Protein 4JG3 (pdb70)

Radius of gyration: 16.91 Å; Cα contacts (8 Å, |Δi|>4): 629; chains: 1; bounding box: 43×49×42 Å

Nearest PDB structures (foldseek):
  4f1r-assembly1_A  TM=1.002E+00  e=7.142E-58  Pseudomonas aeruginosa
  2jc5-assembly1_A  TM=9.634E-01  e=3.523E-31  Neisseria meningitidis
  4b5h-assembly1_A  TM=9.642E-01  e=1.167E-30  Neisseria meningitidis
  7tc2-assembly2_B  TM=9.219E-01  e=7.915E-25  Homo sapiens
  2o3h-assembly1_A  TM=9.251E-01  e=3.827E-24  Homo sapiens

Sequence (262 aa):
GPAMRIISVNVNGIQQAAAERRGLLSWLQAQNADVICLQDTRASAFDLDDPSFQLDGYFLYACCDAELPEQGGVALYSRLQPKAVISGLGFETADRYGRYLQADFDKVSIATLLLPSGQSGDESLNQKFKFMDDFTHYLSKQRRKRRREYIYCGSLYVAHQKMMDVKNWRECQQMPGFLAPERAWLDEVFGNLGYADALREVSREGDQFSWWPDSEQAEEMLNLGWRFDYQVLTPGLRRFVRNAKLPRQPRFSQHAPLIVDYDWQLSI

Foldseek 3Di:
DFKAKEKEEAQLALVLLVVVVVQVVVLPPPHQKYKYKQNLDAPVRCVPVVVDHPLWDKDKHAALRRNQIIMMMIHNDDAPDKDFDQPDPLGPNGRQKMWGHFVLEIEMEGEAQLLAPDDVSVVSRVVVLVVVLVSLLVVLPDRGKYWYWYQNNAFADCLQFDPLVVCCVHRRNDPVRNVSVCCLVPVSPKDFLQVLPDPHGLAFWFFPDDVVCVVVVRGGHRTTTIIRNVQSVFWDHWHFDPDDGRDRTTMIMTMGRHHTHD

Solvent-accessible surface area: 11834 Å² total; per-residue (Å²): 113,82,66,4,68,0,0,2,2,0,0,26,6,1,82,55,0,21,135,138,29,0,25,86,43,0,74,78,39,91,0,31,0,0,0,0,0,13,3,109,8,26,70,168,61,14,111,56,112,68,5,94,8,119,63,22,92,34,52,48,24,58,3,107,101,39,104,83,0,0,0,0,0,0,0,94,60,108,13,122,44,50,82,66,18,26,72,26,110,19,1,59,116,45,1,12,2,5,9,0,23,0,53,133,0,0,0,1,0,1,8,2,13,29,3,81,102,43,118,128,28,33,93,43,0,58,111,0,6,90,29,8,32,111,25,0,44,121,21,119,196,109,236,66,36,6,0,0,0,0,0,4,15,0,0,25,89,114,63,1,9,60,67,76,182,104,4,54,145,82,39,0,1,30,56,76,0,57,55,16,0,81,59,4,35,44,118,12,26,6,6,10,0,3,43,55,57,23,213,128,31,98,38,6,0,24,1,49,118,52,160,109,3,56,174,98,30,45,0,16,1,0,3,1,1,6,0,9,55,40,1,111,168,72,15,149,60,5,116,17,40,87,125,53,33,9,8,63,0,0,0,2,27,0,28,2,47,34,119,18,48,106

B-factor: mean 43.03, std 12.91, range [25.19, 111.74]

CATH classification: 3.60.10.10

Secondary structure (DSSP, 8-state):
---EEEEEEE-SSHHHHHHTTHHHHHHTS--SEEEEE-----TTGGGSGGG--TT-EEEEE--SSGGG--EEEEESS--SEEEE--SSHHHHTTT-EEEEE-SSEEEEEEE-----S-HHHHHHHHHHHHHHHHHHHHHTTSSSEEEEEEE-S---SGGGBSSHHHHTTSTTS-HHHHHHHHHHHTTT--EEHHHHH---S----B--SSHHHHHTT--B--EEEEE-GGGTT-EEEEE--SSS-SSSB--EEEEES-----

Structure (mmCIF, N/CA/C/O backbone):
data_4JG3
#
_entry.id   4JG3
#
_cell.length_a   74.659
_cell.length_b   74.659
_cell.length_c   123.161
_cell.angle_alpha   90.00
_cell.angle_beta   90.00
_cell.angle_gamma   120.00
#
_symmetry.space_group_name_H-M   'P 32 2 1'
#
loop_
_entity.id
_entity.type
_entity.pdbx_description
1 polymer 'Catabolite repression control protein'
2 non-polymer 'CHLORIDE ION'
3 water water
#
loop_
_atom_site.group_PDB
_atom_site.id
_atom_site.type_symbol
_atom_site.label_atom_id
_atom_site.label_alt_id
_atom_site.label_comp_id
_atom_site.label_asym_id
_atom_site.label_entity_id
_atom_site.label_seq_id
_atom_site.pdbx_PDB_ins_code
_atom_site.Cartn_x
_atom_site.Cartn_y
_atom_site.Cartn_z
_atom_site.occupancy
_atom_site.B_iso_or_equiv
_atom_site.auth_seq_id
_atom_site.auth_comp_id
_atom_site.auth_asym_id
_atom_site.auth_atom_id
_atom_site.pdbx_PDB_model_num
ATOM 1 N N . GLY A 1 1 ? -38.274 55.311 2.743 1.00 78.07 1 GLY A N 1
ATOM 2 C CA . GLY A 1 1 ? -39.581 54.655 3.015 1.00 77.20 1 GLY A CA 1
ATOM 3 C C . GLY A 1 1 ? -39.507 53.332 3.773 1.00 73.24 1 GLY A C 1
ATOM 4 O O . GLY A 1 1 ? -38.448 52.938 4.296 1.00 58.84 1 GLY A O 1
ATOM 5 N N . PRO A 1 2 ? -40.639 52.626 3.826 1.00 62.36 2 PRO A N 1
ATOM 6 C CA . PRO A 1 2 ? -40.752 51.549 4.826 1.00 57.66 2 PRO A CA 1
ATOM 7 C C . PRO A 1 2 ? -39.770 50.404 4.569 1.00 53.97 2 PRO A C 1
ATOM 8 O O . PRO A 1 2 ? -39.588 49.985 3.421 1.00 51.82 2 PRO A O 1
ATOM 12 N N . ALA A 1 3 ? -39.102 49.923 5.612 1.00 46.99 3 ALA A N 1
ATOM 13 C CA . ALA A 1 3 ? -38.147 48.831 5.446 1.00 49.50 3 ALA A CA 1
ATOM 14 C C . ALA A 1 3 ? -38.050 47.948 6.711 1.00 48.60 3 ALA A C 1
ATOM 15 O O . ALA A 1 3 ? -38.063 48.466 7.834 1.00 51.24 3 ALA A O 1
ATOM 17 N N . MET A 1 4 ? -37.980 46.626 6.520 1.00 43.49 4 MET A N 1
ATOM 18 C CA . MET A 1 4 ? -37.730 45.691 7.644 1.00 40.45 4 MET A CA 1
ATOM 19 C C . MET A 1 4 ? -36.866 44.558 7.154 1.00 42.61 4 MET A C 1
ATOM 20 O O . MET A 1 4 ? -37.024 44.100 6.022 1.00 43.45 4 MET A O 1
ATOM 25 N N . ARG A 1 5 ? -35.930 44.111 7.990 1.00 33.36 5 ARG A N 1
ATOM 26 C CA . ARG A 1 5 ? -35.083 43.022 7.670 1.00 32.77 5 ARG A CA 1
ATOM 27 C C . ARG A 1 5 ? -35.286 41.936 8.712 1.00 32.64 5 ARG A C 1
ATOM 28 O O . ARG A 1 5 ? -35.337 42.238 9.942 1.00 35.39 5 ARG A O 1
ATOM 36 N N . ILE A 1 6 ? -35.389 40.668 8.221 1.00 34.58 6 ILE A N 1
ATOM 37 C CA . ILE A 1 6 ? -35.679 39.501 9.033 1.00 32.60 6 ILE A CA 1
ATOM 38 C C . ILE A 1 6 ? -34.742 38.463 8.636 1.00 29.12 6 ILE A C 1
ATOM 39 O O . ILE A 1 6 ? -34.601 38.144 7.439 1.00 31.67 6 ILE A O 1
ATOM 44 N N . ILE A 1 7 ? -34.009 37.962 9.659 1.00 30.85 7 ILE A N 1
ATOM 45 C CA . ILE A 1 7 ? -33.041 37.016 9.408 1.00 31.37 7 ILE A CA 1
ATOM 46 C C . ILE A 1 7 ? -33.397 35.766 10.114 1.00 32.15 7 ILE A C 1
ATOM 47 O O . ILE A 1 7 ? -33.720 35.774 11.325 1.00 34.62 7 ILE A O 1
ATO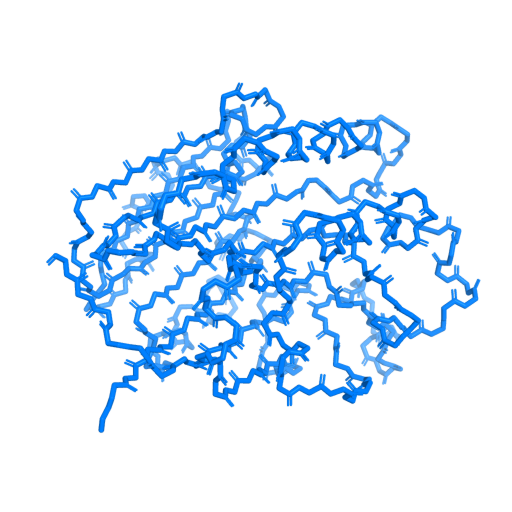M 52 N N . SER A 1 8 ? -33.212 34.669 9.425 1.00 32.70 8 SER A N 1
ATOM 53 C CA . SER A 1 8 ? -33.586 33.408 10.001 1.00 33.99 8 SER A CA 1
ATOM 54 C C . SER A 1 8 ? -32.401 32.445 9.877 1.00 34.38 8 SER A C 1
ATOM 55 O O . SER A 1 8 ? -31.853 32.284 8.831 1.00 34.41 8 SER A O 1
ATOM 58 N N . VAL A 1 9 ? -32.049 31.791 10.972 1.00 28.71 9 VAL A N 1
ATOM 59 C CA . VAL A 1 9 ? -30.956 30.759 11.052 1.00 31.54 9 VAL A CA 1
ATOM 60 C C . VAL A 1 9 ? -31.253 29.552 11.909 1.00 30.87 9 VAL A C 1
ATOM 61 O O . VAL A 1 9 ? -31.593 29.708 13.079 1.00 31.76 9 VAL A O 1
ATOM 65 N N . ASN A 1 10 ? -31.129 28.367 11.352 1.00 30.83 10 ASN A N 1
ATOM 66 C CA . ASN A 1 10 ? -31.107 27.109 12.078 1.00 33.77 10 ASN A CA 1
ATOM 67 C C . ASN A 1 10 ? -29.644 26.903 12.572 1.00 40.65 10 ASN A C 1
ATOM 68 O O . ASN A 1 10 ? -28.741 26.769 11.738 1.00 32.18 10 ASN A O 1
ATOM 73 N N . VAL A 1 11 ? -29.452 26.908 13.899 1.00 38.20 11 VAL A N 1
ATOM 74 C CA . VAL A 1 11 ? -28.075 27.045 14.465 1.00 38.09 11 VAL A CA 1
ATOM 75 C C . VAL A 1 11 ? -27.461 25.735 14.872 1.00 37.98 11 VAL A C 1
ATOM 76 O O . VAL A 1 11 ? -26.312 25.709 15.257 1.00 35.89 11 VAL A O 1
ATOM 80 N N . ASN A 1 12 ? -28.235 24.651 14.859 1.00 34.60 12 ASN A N 1
ATOM 81 C CA . ASN A 1 12 ? -27.793 23.307 15.195 1.00 40.09 12 ASN A CA 1
ATOM 82 C C . ASN A 1 12 ? -27.076 23.352 16.551 1.00 46.18 12 ASN A C 1
ATOM 83 O O . ASN A 1 12 ? -25.994 22.795 16.703 1.00 39.92 1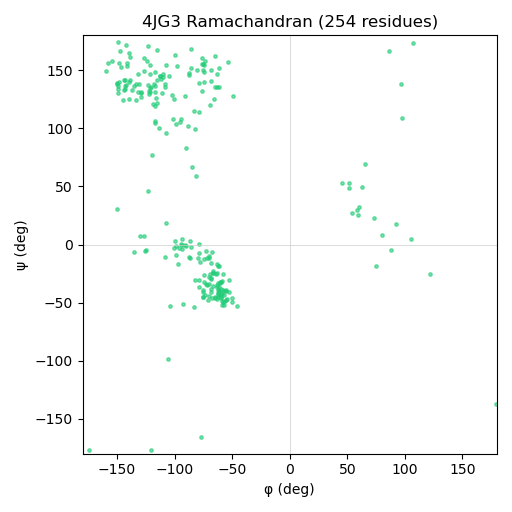2 ASN A O 1
ATOM 88 N N . GLY A 1 13 ? -27.722 23.989 17.511 1.00 36.09 13 GLY A N 1
ATOM 89 C CA . GLY A 1 13 ? -27.094 24.262 18.837 1.00 41.53 13 GLY A CA 1
ATOM 90 C C . GLY A 1 13 ? -26.535 25.640 18.915 1.00 32.98 13 GLY A C 1
ATOM 91 O O . GLY A 1 13 ? -25.508 25.962 18.268 1.00 36.43 13 GLY A O 1
ATOM 92 N N . ILE A 1 14 ? -27.192 26.456 19.697 1.00 31.71 14 ILE A N 1
ATOM 93 C CA . ILE A 1 14 ? -26.882 27.833 19.794 1.00 31.79 14 ILE A CA 1
ATOM 94 C C . ILE A 1 14 ? -25.509 28.036 20.519 1.00 44.54 14 ILE A C 1
ATOM 95 O O . ILE A 1 14 ? -24.785 29.040 20.231 1.00 41.25 14 ILE A O 1
ATOM 100 N N . GLN A 1 15 ? -25.125 27.105 21.411 1.00 42.97 15 GLN A N 1
ATOM 101 C CA A GLN A 1 15 ? -23.778 27.319 22.001 0.51 43.24 15 GLN A CA 1
ATOM 102 C CA B GLN A 1 15 ? -23.778 27.137 22.029 0.49 41.22 15 GLN A CA 1
ATOM 103 C C . GLN A 1 15 ? -22.755 27.006 20.918 1.00 37.13 15 GLN A C 1
ATOM 104 O O . GLN A 1 15 ? -21.905 27.855 20.715 1.00 43.89 15 GLN A O 1
ATOM 115 N N . ALA A 1 16 ? -22.884 25.887 20.187 1.00 38.37 16 ALA A N 1
ATOM 116 C CA . ALA A 1 16 ? -21.918 25.495 19.095 1.00 41.81 16 ALA A CA 1
ATOM 117 C C . ALA A 1 16 ? -21.779 26.570 18.070 1.00 42.43 16 ALA A C 1
ATOM 118 O O . ALA A 1 16 ? -20.679 26.894 17.573 1.00 40.58 16 ALA A O 1
ATOM 120 N N . ALA A 1 17 ? -22.907 27.187 17.754 1.00 39.24 17 ALA A N 1
ATOM 121 C CA . ALA A 1 17 ? -22.953 28.250 16.764 1.00 40.02 17 ALA A CA 1
ATOM 122 C C . ALA A 1 17 ? -22.362 29.527 17.262 1.00 41.59 17 ALA A C 1
ATOM 123 O O . ALA A 1 17 ? -21.591 30.180 16.544 1.00 39.40 17 ALA A O 1
ATOM 125 N N . ALA A 1 18 ? -22.684 29.894 18.478 1.00 37.68 18 ALA A N 1
ATOM 126 C CA . ALA A 1 18 ? -22.088 31.052 19.104 1.00 40.61 18 ALA A CA 1
ATOM 127 C C . ALA A 1 18 ? -20.523 30.933 19.192 1.00 41.39 18 ALA A C 1
ATOM 128 O O . ALA A 1 18 ? -19.812 31.901 18.945 1.00 45.47 18 ALA A O 1
ATOM 130 N N . GLU A 1 19 ? -20.044 29.747 19.553 1.00 43.84 19 GLU A N 1
ATOM 131 C CA . GLU A 1 19 ? -18.608 29.474 19.574 1.00 45.21 19 GLU A CA 1
ATOM 132 C C . GLU A 1 19 ? -18.003 29.700 18.192 1.00 53.22 19 GLU A C 1
ATOM 133 O O . GLU A 1 19 ? -16.802 30.001 18.069 1.00 49.03 19 GLU A O 1
ATOM 139 N N . ARG A 1 20 ? -18.814 29.588 17.132 1.00 44.52 20 ARG A N 1
ATOM 140 C CA A ARG A 1 20 ? -18.344 29.853 15.781 0.56 40.40 20 ARG A CA 1
ATOM 141 C CA B ARG A 1 20 ? -18.326 29.815 15.785 0.44 41.36 20 ARG A CA 1
ATOM 142 C C . ARG A 1 20 ? -18.484 31.272 15.305 1.00 37.82 20 ARG A C 1
ATOM 143 O O . ARG A 1 20 ? -18.225 31.549 14.146 1.00 43.97 20 ARG A O 1
ATOM 158 N N . GLY A 1 21 ? -18.927 32.177 16.149 1.00 36.79 21 GLY A N 1
ATOM 159 C CA . GLY A 1 21 ? -19.001 33.602 15.752 1.00 38.48 21 GLY A CA 1
ATOM 160 C C . GLY A 1 21 ? -20.453 34.095 15.453 1.00 41.68 21 GLY A C 1
ATOM 161 O O . GLY A 1 21 ? -20.650 35.215 15.106 1.00 42.25 21 GLY A O 1
ATOM 162 N N . LEU A 1 22 ? -21.492 33.256 15.668 1.00 46.53 22 LEU A N 1
ATOM 163 C CA . LEU A 1 22 ? -22.896 33.610 15.231 1.00 39.71 22 LEU A CA 1
ATOM 164 C C . LEU A 1 22 ? -23.320 34.906 15.770 1.00 36.26 22 LEU A C 1
ATOM 165 O O . LEU A 1 22 ? -23.842 35.776 15.066 1.00 42.50 22 LEU A O 1
ATOM 170 N N . LEU A 1 23 ? -23.088 35.112 17.053 1.00 38.85 23 LEU A N 1
ATOM 171 C CA . LEU A 1 23 ? -23.594 36.338 17.666 1.00 37.26 23 LEU A CA 1
ATOM 172 C C . LEU A 1 23 ? -22.942 37.623 17.220 1.00 43.87 23 LEU A C 1
ATOM 173 O O . LEU A 1 23 ? -23.610 38.625 17.104 1.00 39.51 23 LEU A O 1
ATOM 178 N N . SER A 1 24 ? -21.617 37.633 16.989 1.00 43.10 24 SER A N 1
ATOM 179 C CA . SER A 1 24 ? -21.021 38.950 16.579 1.00 48.31 24 SER A CA 1
ATOM 180 C C . SER A 1 24 ? -21.428 39.209 15.104 1.00 41.53 24 SER A C 1
ATOM 181 O O . SER A 1 24 ? -21.710 40.355 14.729 1.00 47.18 24 SER A O 1
ATOM 184 N N . TRP A 1 25 ? -21.556 38.134 14.316 1.00 44.05 25 TRP A N 1
ATOM 185 C CA . TRP A 1 25 ? -22.029 38.305 12.923 1.00 44.56 25 TRP A CA 1
ATOM 186 C C . TRP A 1 25 ? -23.462 38.859 12.944 1.00 41.49 25 TRP A C 1
ATOM 187 O O . TRP A 1 25 ? -23.739 39.903 12.362 1.00 43.61 25 TRP A O 1
ATOM 198 N N . LEU A 1 26 ? -24.337 38.275 13.761 1.00 43.53 26 LEU A N 1
ATOM 199 C CA . LEU A 1 26 ? -25.757 38.809 13.850 1.00 39.69 26 LEU A CA 1
ATOM 200 C C . LEU A 1 26 ? -25.817 40.205 14.289 1.00 38.18 26 LEU A C 1
ATOM 201 O O . LEU A 1 26 ? -26.619 41.030 13.753 1.00 44.45 26 LEU A O 1
ATOM 206 N N . GLN A 1 27 ? -25.000 40.558 15.303 1.00 45.93 27 GLN A N 1
ATOM 207 C CA . GLN A 1 27 ? -24.998 41.969 15.778 1.00 41.22 27 GLN A CA 1
ATOM 208 C C . GLN A 1 27 ? -24.791 42.983 14.667 1.00 39.68 27 GLN A C 1
ATOM 209 O O . GLN A 1 27 ? -25.209 44.115 14.757 1.00 44.23 27 GLN A O 1
ATOM 215 N N . ALA A 1 28 ? -24.067 42.591 13.652 1.00 45.37 28 ALA A N 1
ATOM 216 C CA . ALA A 1 28 ? -23.714 43.523 12.582 1.00 47.73 28 ALA A CA 1
ATOM 217 C C . ALA A 1 28 ? -24.655 43.531 11.381 1.00 52.71 28 ALA A C 1
ATOM 218 O O . ALA A 1 28 ? -24.355 44.193 10.404 1.00 48.64 28 ALA A O 1
ATOM 220 N N . GLN A 1 29 ? -25.773 42.791 11.406 1.00 49.44 29 GLN A N 1
ATOM 221 C CA . GLN A 1 29 ? -26.527 42.545 10.158 1.00 45.85 29 GLN A CA 1
ATOM 222 C C . GLN A 1 29 ? -27.628 43.538 9.930 1.00 45.49 29 GLN A C 1
ATOM 223 O O . GLN A 1 29 ? -28.306 43.527 8.880 1.00 50.51 29 GLN A O 1
ATOM 229 N N . ASN A 1 30 ? -27.818 44.421 10.896 1.00 40.10 30 ASN A N 1
ATOM 230 C CA . ASN A 1 30 ? -28.872 45.425 10.845 1.00 45.22 30 ASN A CA 1
ATOM 231 C C . ASN A 1 30 ? -30.326 44.833 10.759 1.00 51.15 30 ASN A C 1
ATOM 232 O O . ASN A 1 30 ? -31.269 45.437 10.183 1.00 46.82 30 ASN A O 1
ATOM 237 N N . ALA A 1 31 ? -30.506 43.674 11.374 1.00 42.54 31 ALA A N 1
ATOM 238 C CA . ALA A 1 31 ? -31.856 43.024 11.434 1.00 45.16 31 ALA A CA 1
ATOM 239 C C . ALA A 1 31 ? -32.823 43.641 12.382 1.00 39.84 31 ALA A C 1
ATOM 240 O O . ALA A 1 31 ? -32.492 44.015 13.548 1.00 41.12 31 ALA A O 1
ATOM 242 N N . ASP A 1 32 ? -34.084 43.725 11.964 1.00 38.32 32 ASP A N 1
ATOM 243 C CA . ASP A 1 32 ? -35.155 44.089 12.867 1.00 39.96 32 ASP A CA 1
ATOM 244 C C . ASP A 1 32 ? -35.608 42.904 13.771 1.00 37.81 32 ASP A C 1
ATOM 245 O O . ASP A 1 32 ? -35.999 43.136 14.903 1.00 37.79 32 ASP A O 1
ATOM 250 N N . VAL A 1 33 ? -35.602 41.685 13.208 1.00 36.24 33 VAL A N 1
ATOM 251 C CA . VAL A 1 33 ? -35.992 40.471 13.918 1.00 31.26 33 VAL A CA 1
ATOM 252 C C . VAL A 1 33 ? -35.089 39.418 13.450 1.00 31.74 33 VAL A C 1
ATOM 253 O O . VAL A 1 33 ? -34.780 39.332 12.276 1.00 32.71 33 VAL A O 1
ATOM 257 N N . ILE A 1 34 ? -34.632 38.622 14.406 1.00 31.83 34 ILE A N 1
ATOM 258 C CA . ILE A 1 34 ? -33.858 37.480 14.142 1.00 31.14 34 ILE A CA 1
ATOM 259 C C . ILE A 1 34 ? -34.577 36.247 14.717 1.00 30.54 34 ILE A C 1
ATOM 260 O O . ILE A 1 34 ? -34.847 36.206 15.907 1.00 32.06 34 ILE A O 1
ATOM 265 N N . CYS A 1 35 ? -34.708 35.200 13.920 1.00 32.24 35 CYS A N 1
ATOM 266 C CA . CYS A 1 35 ? -35.313 33.975 14.280 1.00 31.85 35 CYS A CA 1
ATOM 267 C C . CYS A 1 35 ? -34.360 32.864 14.193 1.00 33.67 35 CYS A C 1
ATOM 268 O O . CYS A 1 35 ? -33.756 32.614 13.158 1.00 34.34 35 CYS A O 1
ATOM 271 N N . LEU A 1 36 ? -34.160 32.205 15.316 1.00 32.97 36 LEU A N 1
ATOM 272 C CA . LEU A 1 36 ? -33.289 31.060 15.361 1.00 30.17 36 LEU A CA 1
ATOM 273 C C . LEU A 1 36 ? -34.067 29.796 15.577 1.00 32.68 36 LEU A C 1
ATOM 274 O O . LEU A 1 36 ? -35.023 29.783 16.361 1.00 29.77 36 LEU A O 1
ATOM 279 N N . GLN A 1 37 ? -33.592 28.709 14.995 1.00 29.61 37 GLN A N 1
ATOM 280 C CA . GLN A 1 37 ? -34.166 27.412 15.254 1.00 30.65 37 GLN A CA 1
ATOM 281 C C . GLN A 1 37 ? -33.099 26.442 15.744 1.00 32.55 37 GLN A C 1
ATOM 282 O O . GLN A 1 37 ? -31.926 26.560 15.369 1.00 34.84 37 GLN A O 1
ATOM 288 N N . ASP A 1 38 ? -33.549 25.400 16.427 1.00 32.60 38 ASP A N 1
ATOM 289 C CA . ASP A 1 38 ? -32.686 24.246 16.855 1.00 31.09 38 ASP A CA 1
ATOM 290 C C . ASP A 1 38 ? -31.586 24.755 17.829 1.00 34.22 38 ASP A C 1
ATOM 291 O O . ASP A 1 38 ? -30.425 24.525 17.624 1.00 36.23 38 ASP A O 1
ATOM 296 N N . THR A 1 39 ? -31.988 25.513 18.827 1.00 36.63 39 THR A N 1
ATOM 297 C CA . THR A 1 39 ? -31.038 26.101 19.808 1.00 35.84 39 THR A CA 1
ATOM 298 C C . THR A 1 39 ? -30.400 25.024 20.713 1.00 37.64 39 THR A C 1
ATOM 299 O O . THR A 1 39 ? -29.235 25.196 21.192 1.00 34.42 39 THR A O 1
ATOM 303 N N . ARG A 1 40 ? -31.123 23.942 20.957 1.00 34.37 40 ARG A N 1
ATOM 304 C CA . ARG A 1 40 ? -30.706 22.848 21.834 1.00 35.23 40 ARG A CA 1
ATOM 305 C C . ARG A 1 40 ? -30.457 23.345 23.244 1.00 39.19 40 ARG A C 1
ATOM 306 O O . ARG A 1 40 ? -29.734 22.768 23.928 1.00 37.64 40 ARG A O 1
ATOM 314 N N . ALA A 1 41 ? -31.076 24.429 23.639 1.00 37.27 41 ALA A N 1
ATOM 315 C CA . ALA A 1 41 ? -30.839 25.038 24.920 1.00 39.25 41 ALA A CA 1
ATOM 316 C C . ALA A 1 41 ? -32.084 25.038 25.796 1.00 41.91 41 ALA A C 1
ATOM 317 O O . ALA A 1 41 ? -33.155 25.323 25.336 1.00 35.66 41 ALA A O 1
ATOM 319 N N . SER A 1 42 ? -31.900 24.946 27.106 1.00 38.06 42 SER A N 1
ATOM 320 C CA . SER A 1 42 ? -32.986 25.029 28.045 1.00 39.35 42 SER A CA 1
ATOM 321 C C . SER A 1 42 ? -33.258 26.483 28.360 1.00 36.73 42 SER A C 1
ATOM 322 O O . SER A 1 42 ? -32.432 27.349 28.015 1.00 41.30 42 SER A O 1
ATOM 325 N N . ALA A 1 43 ? -34.377 26.786 29.028 1.00 38.71 43 ALA A N 1
ATOM 326 C CA . ALA A 1 43 ? -34.619 28.203 29.435 1.00 35.82 43 ALA A CA 1
ATOM 327 C C . ALA A 1 43 ? -33.473 28.741 30.297 1.00 38.84 43 ALA A C 1
ATOM 328 O O . ALA A 1 43 ? -33.049 29.871 30.137 1.00 35.81 43 ALA A O 1
ATOM 330 N N . PHE A 1 44 ? -33.019 27.917 31.233 1.00 35.84 44 PHE A N 1
ATOM 331 C CA . PHE A 1 44 ? -31.875 28.288 32.104 1.00 39.25 44 PHE A CA 1
ATOM 332 C C . PHE A 1 44 ? -30.602 28.515 31.269 1.00 37.97 44 PHE A C 1
ATOM 333 O O . PHE A 1 44 ? -29.959 29.516 31.444 1.00 35.16 44 PHE A O 1
ATOM 341 N N . ASP A 1 45 ? -30.313 27.651 30.302 1.00 38.65 45 ASP A N 1
ATOM 342 C CA . ASP A 1 45 ? -29.075 27.781 29.448 1.00 42.14 45 ASP A CA 1
ATOM 343 C C . ASP A 1 45 ? -29.088 29.077 28.691 1.00 42.86 45 ASP A C 1
ATOM 344 O O . ASP A 1 45 ? -28.051 29.648 28.409 1.00 45.59 45 ASP A O 1
ATOM 349 N N . LEU A 1 46 ? -30.286 29.544 28.311 1.00 41.73 46 LEU A N 1
ATOM 350 C CA . LEU A 1 46 ? -30.413 30.770 27.506 1.00 45.07 46 LEU A CA 1
ATOM 351 C C . LEU A 1 46 ? -30.426 31.975 28.359 1.00 50.80 46 LEU A C 1
ATOM 352 O O . LEU A 1 46 ? -30.481 33.090 27.870 1.00 53.17 46 LEU A O 1
ATOM 357 N N . ASP A 1 47 ? -30.375 31.752 29.652 1.00 47.67 47 ASP A N 1
ATOM 358 C CA . ASP A 1 47 ? -30.237 32.839 30.602 1.00 53.06 47 ASP A CA 1
ATOM 359 C C . ASP A 1 47 ? -28.733 33.320 30.654 1.00 49.84 47 ASP A C 1
ATOM 360 O O . ASP A 1 47 ? -28.433 34.322 31.256 1.00 55.74 47 ASP A O 1
ATOM 365 N N . ASP A 1 48 ? -27.813 32.613 29.990 1.00 47.68 48 ASP A N 1
ATOM 366 C CA . ASP A 1 48 ? -26.369 32.980 29.938 1.00 45.48 48 ASP A CA 1
ATOM 367 C C . ASP A 1 48 ? -26.248 34.312 29.178 1.00 50.32 48 ASP A C 1
ATOM 368 O O . ASP A 1 48 ? -26.726 34.429 28.047 1.00 42.58 48 ASP A O 1
ATOM 373 N N . PRO A 1 49 ? -25.608 35.344 29.804 1.00 49.82 49 PRO A N 1
ATOM 374 C CA . PRO A 1 49 ? -25.678 36.725 29.279 1.00 41.96 49 PRO A CA 1
ATOM 375 C C . PRO A 1 49 ? -24.943 36.838 27.981 1.00 35.62 49 PRO A C 1
ATOM 376 O O . PRO A 1 49 ? -25.224 37.744 27.263 1.00 42.24 49 PRO A O 1
ATOM 380 N N . SER A 1 50 ? -24.073 35.876 27.595 1.00 37.07 50 SER A N 1
ATOM 381 C CA . SER A 1 50 ? -23.427 35.989 26.333 1.00 42.29 50 SER A CA 1
ATOM 382 C C . SER A 1 50 ? -24.380 35.700 25.124 1.00 48.20 50 SER A C 1
ATOM 383 O O . SER A 1 50 ? -23.952 35.805 23.980 1.00 46.34 50 SER A O 1
ATOM 386 N N . PHE A 1 51 ? -25.630 35.269 25.360 1.00 48.69 51 PHE A N 1
ATOM 387 C CA . PHE A 1 51 ? -26.604 35.063 24.236 1.00 42.69 51 PHE A CA 1
ATOM 388 C C . PHE A 1 51 ? -27.372 36.326 23.893 1.00 42.98 51 PHE A C 1
ATOM 389 O O . PHE A 1 51 ? -28.003 36.388 22.830 1.00 45.01 51 PHE A O 1
ATOM 397 N N . GLN A 1 52 ? -27.272 37.358 24.724 1.00 42.06 52 GLN A N 1
ATOM 398 C CA . GLN A 1 52 ? -27.975 38.609 24.499 1.00 45.63 52 GLN A CA 1
ATOM 399 C C . GLN A 1 52 ? -27.301 39.419 23.384 1.00 47.09 52 GLN A C 1
ATOM 400 O O . GLN A 1 52 ? -26.110 39.290 23.155 1.00 42.96 52 GLN A O 1
ATOM 406 N N . LEU A 1 53 ? -28.073 40.205 22.662 1.00 47.67 53 LEU A N 1
ATOM 407 C CA . LEU A 1 53 ? -27.560 41.009 21.591 1.00 43.97 53 LEU A CA 1
ATOM 408 C C . LEU A 1 53 ? -27.893 42.394 21.950 1.00 39.88 53 LEU A C 1
ATOM 409 O O . LEU A 1 53 ? -29.015 42.688 22.358 1.00 38.72 53 LEU A O 1
ATOM 414 N N . ASP A 1 54 ? -26.937 43.339 21.817 1.00 45.48 54 ASP A N 1
ATOM 415 C CA . ASP A 1 54 ? -27.288 44.739 22.242 1.00 44.60 54 ASP A CA 1
ATOM 416 C C . ASP A 1 54 ? -28.331 45.297 21.279 1.00 38.72 54 ASP A C 1
ATOM 417 O O . ASP A 1 54 ? -28.140 45.204 20.054 1.00 44.48 54 ASP A O 1
ATOM 422 N N . GLY A 1 55 ? -29.288 46.021 21.817 1.00 40.11 55 GLY A N 1
ATOM 423 C CA . GLY A 1 55 ? -30.360 46.607 21.028 1.00 45.78 55 GLY A CA 1
ATOM 424 C C . GLY A 1 55 ? -31.579 45.667 20.826 1.00 45.81 55 GLY A C 1
ATOM 425 O O . GLY A 1 55 ? -32.575 46.088 20.280 1.00 42.13 55 GLY A O 1
ATOM 426 N N . TYR A 1 56 ? -31.490 44.416 21.300 1.00 43.92 56 TYR A N 1
ATOM 427 C CA . TYR A 1 56 ? -32.533 43.391 21.043 1.00 45.29 56 TYR A CA 1
ATOM 428 C C . TYR A 1 56 ? -33.100 42.807 22.328 1.00 47.81 56 TYR A C 1
ATOM 429 O O . TYR A 1 56 ? -32.353 42.438 23.247 1.00 45.18 56 TYR A O 1
ATOM 438 N N . PHE A 1 57 ? -34.409 42.655 22.337 1.00 43.36 57 PHE A N 1
ATOM 439 C CA . PHE A 1 57 ? -35.092 41.756 23.271 1.00 45.56 57 PHE A CA 1
ATOM 440 C C . PHE A 1 57 ? -34.971 40.291 22.782 1.00 45.15 57 PHE A C 1
ATOM 441 O O . PHE A 1 57 ? -35.055 40.038 21.574 1.00 40.77 57 PHE A O 1
ATOM 449 N N . LEU A 1 58 ? -34.736 39.350 23.690 1.00 38.68 58 LEU A N 1
ATOM 450 C CA . LEU A 1 58 ? -34.650 37.949 23.374 1.00 40.11 58 LEU A CA 1
ATOM 451 C C . LEU A 1 58 ? -35.751 37.063 24.029 1.00 43.44 58 LEU A C 1
ATOM 452 O O . LEU A 1 58 ? -35.958 37.067 25.265 1.00 36.79 58 LEU A O 1
ATOM 457 N N . TYR A 1 59 ? -36.469 36.290 23.206 1.00 35.62 59 TYR A N 1
ATOM 458 C CA . TYR A 1 59 ? -37.517 35.369 23.676 1.00 33.48 59 TYR A CA 1
ATOM 459 C C . TYR A 1 59 ? -37.134 33.999 23.222 1.00 35.10 59 TYR A C 1
ATOM 460 O O . TYR A 1 59 ? -36.478 33.845 22.171 1.00 34.09 59 TYR A O 1
ATOM 469 N N . ALA A 1 60 ? -37.464 32.975 24.005 1.00 33.31 60 ALA A N 1
ATOM 470 C CA . ALA A 1 60 ? -37.160 31.628 23.607 1.00 33.26 60 ALA A CA 1
ATOM 471 C C . ALA A 1 60 ? -38.181 30.633 24.096 1.00 37.45 60 ALA A C 1
ATOM 472 O O . ALA A 1 60 ? -38.949 30.904 25.032 1.00 35.22 60 ALA A O 1
ATOM 474 N N . CYS A 1 61 ? -38.117 29.426 23.548 1.00 35.01 61 CYS A N 1
ATOM 475 C CA A CYS A 1 61 ? -38.957 28.343 23.970 0.61 37.03 61 CYS A CA 1
ATOM 476 C CA B CYS A 1 61 ? -38.835 28.354 24.173 0.39 36.75 61 CYS A CA 1
ATOM 477 C C . CYS A 1 61 ? -38.126 27.066 23.927 1.00 35.55 61 CYS A C 1
ATOM 478 O O . CYS A 1 61 ? -37.497 26.763 22.879 1.00 38.68 61 CYS A O 1
ATOM 483 N N . ASP A 1 62 ? -38.108 26.287 24.997 1.00 32.29 62 ASP A N 1
ATOM 484 C CA . ASP A 1 62 ? -37.255 25.137 24.993 1.00 30.74 62 ASP A CA 1
ATOM 485 C C . ASP A 1 62 ? -37.968 23.833 24.873 1.00 30.36 62 ASP A C 1
ATOM 486 O O . ASP A 1 62 ? -39.125 23.741 25.270 1.00 33.40 62 ASP A O 1
ATOM 491 N N . ALA A 1 63 ? -37.272 22.836 24.360 1.00 30.32 63 ALA A N 1
ATOM 492 C CA . ALA A 1 63 ? -37.780 21.497 24.333 1.00 32.29 63 ALA A CA 1
ATOM 493 C C . ALA A 1 63 ? -37.702 20.909 25.761 1.00 36.24 63 ALA A C 1
ATOM 494 O O . ALA A 1 63 ? -36.774 21.266 26.521 1.00 36.27 63 ALA A O 1
ATOM 496 N N . GLU A 1 64 ? -38.653 20.026 26.093 1.00 37.05 64 GLU A N 1
ATOM 497 C CA . GLU A 1 64 ? -38.623 19.254 27.345 1.00 38.88 64 GLU A CA 1
ATOM 498 C C . GLU A 1 64 ? -37.257 18.660 27.636 1.00 39.25 64 GLU A C 1
ATOM 499 O O . GLU A 1 64 ? -36.728 18.851 28.721 1.00 43.91 64 GLU A O 1
ATOM 505 N N . LEU A 1 65 ? -36.715 17.940 26.660 1.00 36.94 65 LEU A N 1
ATOM 506 C CA . LEU A 1 65 ? -35.307 17.577 26.620 1.00 38.35 65 LEU A CA 1
ATOM 507 C C . LEU A 1 65 ? -34.666 18.502 25.653 1.00 43.54 65 LEU A C 1
ATOM 508 O O . LEU A 1 65 ? -34.927 18.383 24.448 1.00 38.98 65 LEU A O 1
ATOM 513 N N . PRO A 1 66 ? -33.852 19.454 26.150 1.00 40.97 66 PRO A N 1
ATOM 514 C CA . PRO A 1 66 ? -33.476 20.647 25.409 1.00 41.26 66 PRO A CA 1
ATOM 515 C C . PRO A 1 66 ? -32.787 20.398 24.115 1.00 42.97 66 PRO A C 1
ATOM 516 O O . PRO A 1 66 ? -32.990 21.155 23.168 1.00 40.16 66 PRO A O 1
ATOM 520 N N . GLU A 1 67 ? -32.031 19.311 24.045 1.00 39.58 67 GLU A N 1
ATOM 521 C CA . GLU A 1 67 ? -31.262 18.996 22.841 1.00 42.88 67 GLU A CA 1
ATOM 522 C C . GLU A 1 67 ? -32.133 18.577 21.680 1.00 43.37 67 GLU A C 1
ATOM 523 O O . GLU A 1 67 ? -31.665 18.499 20.564 1.00 46.98 67 GLU A O 1
ATOM 529 N N . GLN A 1 68 ? -33.421 18.345 21.934 1.00 41.76 68 GLN A N 1
ATOM 530 C CA . GLN A 1 68 ? -34.312 17.803 20.916 1.00 39.33 68 GLN A CA 1
ATOM 531 C C . GLN A 1 68 ? -35.003 18.893 20.111 1.00 40.07 68 GLN A C 1
ATOM 532 O O . GLN A 1 68 ? -35.783 18.606 19.202 1.00 38.63 68 GLN A O 1
ATOM 538 N N . GLY A 1 69 ? -34.721 20.142 20.443 1.00 36.44 69 GLY A N 1
ATOM 539 C CA . GLY A 1 69 ? -35.346 21.276 19.787 1.00 38.69 69 GLY A CA 1
ATOM 540 C C . GLY A 1 69 ? -34.910 22.589 20.314 1.00 31.80 69 GLY A C 1
ATOM 541 O O . GLY A 1 69 ? -33.741 22.777 20.480 1.00 37.40 69 GLY A O 1
ATOM 542 N N . GLY A 1 70 ? -35.855 23.515 20.502 1.00 30.29 70 GLY A N 1
ATOM 543 C CA . GLY A 1 70 ? -35.683 24.880 20.967 1.00 35.39 70 GLY A CA 1
ATOM 544 C C . GLY A 1 70 ? -35.615 25.925 19.876 1.00 31.98 70 GLY A C 1
ATOM 545 O O . GLY A 1 70 ? -35.007 25.704 18.799 1.00 32.14 70 GLY A O 1
ATOM 546 N N . VAL A 1 71 ? -36.273 27.051 20.081 1.00 31.00 71 VAL A N 1
ATOM 547 C CA . VAL A 1 71 ? -36.216 28.139 19.111 1.00 31.19 71 VAL A CA 1
ATOM 548 C C . VAL A 1 71 ? -36.127 29.391 19.920 1.00 30.27 71 VAL A C 1
ATOM 549 O O . VAL A 1 71 ? -36.417 29.377 21.120 1.00 30.45 71 VAL A O 1
ATOM 553 N N . ALA A 1 72 ? -35.763 30.463 19.259 1.00 28.65 72 ALA A N 1
ATOM 554 C CA . ALA A 1 72 ? -35.616 31.805 19.840 1.00 28.81 72 ALA A CA 1
ATOM 555 C C . ALA A 1 72 ? -35.792 32.879 18.821 1.00 31.72 72 ALA A C 1
ATOM 556 O O . ALA A 1 72 ? -35.656 32.671 17.603 1.00 33.20 72 ALA A O 1
ATOM 558 N N . LEU A 1 73 ? -36.124 34.032 19.323 1.00 30.46 73 LEU A N 1
ATOM 559 C CA . LEU A 1 73 ? -36.474 35.199 18.540 1.00 32.65 73 LEU A CA 1
ATOM 560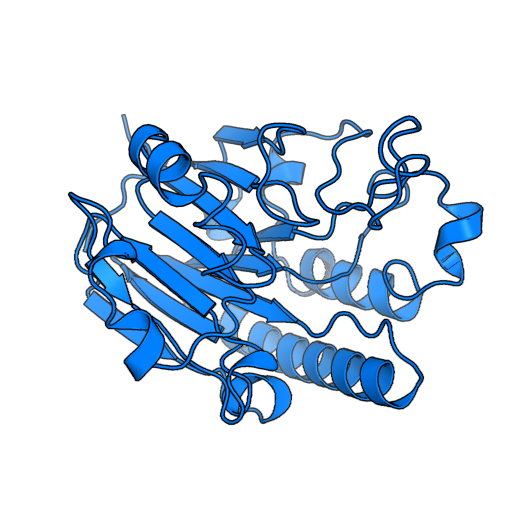 C C . LEU A 1 73 ? -35.966 36.471 19.243 1.00 34.33 73 LEU A C 1
ATOM 561 O O . LEU A 1 73 ? -36.276 36.689 20.437 1.00 33.95 73 LEU A O 1
ATOM 566 N N . TYR A 1 74 ? -35.168 37.264 18.506 1.00 31.67 74 TYR A N 1
ATOM 567 C CA . TYR A 1 74 ? -34.696 38.567 18.952 1.00 32.25 74 TYR A CA 1
ATOM 568 C C . TYR A 1 74 ? -35.391 39.613 18.172 1.00 35.16 74 TYR A C 1
ATOM 569 O O . TYR A 1 74 ? -35.594 39.507 16.934 1.00 34.18 74 TYR A O 1
ATOM 578 N N . SER A 1 75 ? -35.788 40.665 18.859 1.00 31.57 75 SER A N 1
ATOM 579 C CA . SER A 1 75 ? -36.510 41.739 18.228 1.00 33.88 75 SER A CA 1
ATOM 580 C C . SER A 1 75 ? -36.007 43.101 18.749 1.00 37.43 75 SER A C 1
ATOM 581 O O . SER A 1 75 ? -35.822 43.205 19.953 1.00 36.86 75 SER A O 1
ATOM 584 N N . ARG A 1 76 ? -35.896 44.116 17.894 1.00 38.55 76 ARG A N 1
ATOM 585 C CA . ARG A 1 76 ? -35.493 45.454 18.346 1.00 44.00 76 ARG A CA 1
ATOM 586 C C . ARG A 1 76 ? -36.653 46.101 19.038 1.00 44.57 76 ARG A C 1
ATOM 587 O O . ARG A 1 76 ? -36.501 46.757 20.053 1.00 42.34 76 ARG A O 1
ATOM 595 N N . LEU A 1 77 ? -37.841 45.908 18.527 1.00 42.53 77 LEU A N 1
ATOM 596 C CA . LEU A 1 77 ? -39.023 46.376 19.187 1.00 41.58 77 LEU A CA 1
ATOM 597 C C . LEU A 1 77 ? -39.511 45.336 20.178 1.00 43.07 77 LEU A C 1
ATOM 598 O O . LEU A 1 77 ? -39.409 44.141 19.953 1.00 39.58 77 LEU A O 1
ATOM 603 N N . GLN A 1 78 ? -40.071 45.793 21.282 1.00 41.59 78 GLN A N 1
ATOM 604 C CA . GLN A 1 78 ? -40.651 44.909 22.225 1.00 40.42 78 GLN A CA 1
ATOM 605 C C . GLN A 1 78 ? -42.057 44.464 21.713 1.00 42.52 78 GLN A C 1
ATOM 606 O O . GLN A 1 78 ? -42.979 45.259 21.569 1.00 39.29 78 GLN A O 1
ATOM 612 N N . PRO A 1 79 ? -42.224 43.185 21.405 1.00 39.69 79 PRO A N 1
ATOM 613 C CA . PRO A 1 79 ? -43.479 42.870 20.778 1.00 42.16 79 PRO A CA 1
ATOM 614 C C . PRO A 1 79 ? -44.620 43.102 21.693 1.00 45.30 79 PRO A C 1
ATOM 615 O O . PRO A 1 79 ? -44.441 43.056 22.920 1.00 49.39 79 PRO A O 1
ATOM 619 N N . LYS A 1 80 ? -45.816 43.194 21.106 1.00 48.85 80 LYS A N 1
ATOM 620 C CA . LYS A 1 80 ? -47.086 43.300 21.850 1.00 49.58 80 LYS A CA 1
ATOM 621 C C . LYS A 1 80 ? -47.336 42.101 22.729 1.00 49.77 80 LYS A C 1
ATOM 622 O O . LYS A 1 80 ? -47.813 42.223 23.857 1.00 53.10 80 LYS A O 1
ATOM 628 N N . ALA A 1 81 ? -47.015 40.922 22.209 1.00 48.52 81 ALA A N 1
ATOM 629 C CA . ALA A 1 81 ? -47.217 39.690 22.909 1.00 37.19 81 ALA A CA 1
ATOM 630 C C . ALA A 1 81 ? -46.271 38.693 22.278 1.00 44.27 81 ALA A C 1
ATOM 631 O O . ALA A 1 81 ? -45.864 38.873 21.127 1.00 38.30 81 ALA A O 1
ATOM 633 N N . VAL A 1 82 ? -45.925 37.677 23.031 1.00 39.42 82 VAL A N 1
ATOM 634 C CA . VAL A 1 82 ? -45.171 36.514 22.527 1.00 39.69 82 VAL A CA 1
ATOM 635 C C . VAL A 1 82 ? -45.858 35.275 23.002 1.00 45.95 82 VAL A C 1
ATOM 636 O O . VAL A 1 82 ? -46.257 35.159 24.194 1.00 43.38 82 VAL A O 1
ATOM 640 N N . ILE A 1 83 ? -46.082 34.352 22.073 1.00 37.41 83 ILE A N 1
ATOM 641 C CA . ILE A 1 83 ? -46.660 33.069 22.394 1.00 42.71 83 ILE A CA 1
ATOM 642 C C . ILE A 1 83 ? -45.809 31.925 21.891 1.00 40.42 83 ILE A C 1
ATOM 643 O O . ILE A 1 83 ? -45.080 32.007 20.880 1.00 36.95 83 ILE A O 1
ATOM 648 N N . SER A 1 84 ? -45.866 30.851 22.609 1.00 39.07 84 SER A N 1
ATOM 649 C CA . SER A 1 84 ? -45.185 29.690 22.174 1.00 37.90 84 SER A CA 1
ATOM 650 C C . SER A 1 84 ? -46.108 28.530 22.003 1.00 40.09 84 SER A C 1
ATOM 651 O O . SER A 1 84 ? -47.165 28.450 22.581 1.00 41.40 84 SER A O 1
ATOM 654 N N . GLY A 1 85 ? -45.689 27.639 21.148 1.00 35.00 85 GLY A N 1
ATOM 655 C CA . GLY A 1 85 ? -46.360 26.441 20.881 1.00 35.16 85 GLY A CA 1
ATOM 656 C C . GLY A 1 85 ? -47.413 26.640 19.834 1.00 33.25 85 GLY A C 1
ATOM 657 O O . GLY A 1 85 ? -47.842 27.732 19.544 1.00 37.07 85 GLY A O 1
ATOM 658 N N . LEU A 1 86 ? -47.897 25.542 19.333 1.00 32.29 86 LEU A N 1
ATOM 659 C CA . LEU A 1 86 ? -48.925 25.542 18.292 1.00 34.61 86 LEU A CA 1
ATOM 660 C C . LEU A 1 86 ? -50.171 24.726 18.675 1.00 44.48 86 LEU A C 1
ATOM 661 O O . LEU A 1 86 ? -51.083 24.660 17.880 1.00 41.62 86 LEU A O 1
ATOM 666 N N . GLY A 1 87 ? -50.170 24.034 19.815 1.00 44.95 87 GLY A N 1
ATOM 667 C CA . GLY A 1 87 ? -51.362 23.276 20.291 1.00 43.51 87 GLY A CA 1
ATOM 668 C C . GLY A 1 87 ? -51.349 21.827 19.819 1.00 48.01 87 GLY A C 1
ATOM 669 O O . GLY A 1 87 ? -52.364 21.204 19.744 1.00 49.84 87 GLY A O 1
ATOM 670 N N . PHE A 1 88 ? -50.203 21.317 19.398 1.00 41.30 88 PHE A N 1
ATOM 671 C CA . PHE A 1 88 ? -50.045 19.924 19.092 1.00 36.27 88 PHE A CA 1
ATOM 672 C C . PHE A 1 88 ? -48.694 19.436 19.552 1.00 37.33 88 PHE A C 1
ATOM 673 O O . PHE A 1 88 ? -47.745 20.232 19.633 1.00 42.31 88 PHE A O 1
ATOM 681 N N . GLU A 1 89 ? -48.590 18.129 19.841 1.00 40.11 89 GLU A N 1
ATOM 682 C CA . GLU A 1 89 ? -47.446 17.637 20.607 1.00 39.12 89 GLU A CA 1
ATOM 683 C C . GLU A 1 89 ? -46.150 17.649 19.924 1.00 42.42 89 GLU A C 1
ATOM 684 O O . GLU A 1 89 ? -45.120 17.923 20.565 1.00 41.33 89 GLU A O 1
ATOM 690 N N . THR A 1 90 ? -46.123 17.412 18.618 1.00 41.67 90 THR A N 1
ATOM 691 C CA . THR A 1 90 ? -44.818 17.382 17.981 1.00 40.48 90 THR A CA 1
ATOM 692 C C . THR A 1 90 ? -44.195 18.772 17.874 1.00 34.56 90 THR A C 1
ATOM 693 O O . THR A 1 90 ? -43.003 18.841 17.629 1.00 39.09 90 THR A O 1
ATOM 697 N N . ALA A 1 91 ? -44.958 19.840 18.131 1.00 37.67 91 ALA A N 1
ATOM 698 C CA . ALA A 1 91 ? -44.441 21.161 18.350 1.00 37.06 91 ALA A CA 1
ATOM 699 C C . ALA A 1 91 ? -44.202 21.478 19.808 1.00 39.66 91 ALA A C 1
ATOM 700 O O . ALA A 1 91 ? -43.095 21.933 20.169 1.00 38.91 91 ALA A O 1
ATOM 702 N N . ASP A 1 92 ? -45.201 21.249 20.634 1.00 36.11 92 ASP A N 1
ATOM 703 C CA . ASP A 1 92 ? -45.222 21.840 21.960 1.00 38.34 92 ASP A CA 1
ATOM 704 C C . ASP A 1 92 ? -44.207 21.146 22.951 1.00 36.50 92 ASP A C 1
ATOM 705 O O . ASP A 1 92 ? -43.706 21.738 23.900 1.00 41.73 92 ASP A O 1
ATOM 710 N N . ARG A 1 93 ? -43.894 19.910 22.697 1.00 38.38 93 ARG A N 1
ATOM 711 C CA . ARG A 1 93 ? -43.013 19.182 23.587 1.00 38.36 93 ARG A CA 1
ATOM 712 C C . ARG A 1 93 ? -41.550 19.350 23.162 1.00 39.49 93 ARG A C 1
ATOM 713 O O . ARG A 1 93 ? -40.668 18.829 23.811 1.00 39.10 93 ARG A O 1
ATOM 721 N N . TYR A 1 94 ? -41.332 20.078 22.080 1.00 35.66 94 TYR A N 1
ATOM 722 C CA . TYR A 1 94 ? -40.047 20.158 21.469 1.00 34.33 94 TYR A CA 1
ATOM 723 C C . TYR A 1 94 ? -39.548 21.579 21.272 1.00 32.36 94 TYR A C 1
ATOM 724 O O . TYR A 1 94 ? -38.494 21.756 20.658 1.00 39.10 94 TYR A O 1
ATOM 733 N N . GLY A 1 95 ? -40.266 22.562 21.813 1.00 32.84 95 GLY A N 1
ATOM 734 C CA . GLY A 1 95 ? -40.017 23.977 21.668 1.00 34.71 95 GLY A CA 1
ATOM 735 C C . GLY A 1 95 ? -39.722 24.349 20.224 1.00 39.13 95 GLY A C 1
ATOM 736 O O . GLY A 1 95 ? -38.729 25.023 19.913 1.00 32.58 95 GLY A O 1
ATOM 737 N N . ARG A 1 96 ? -40.619 23.942 19.341 1.00 31.83 96 ARG A N 1
ATOM 738 C CA . ARG A 1 96 ? -40.413 24.122 17.864 1.00 32.00 96 ARG A CA 1
ATOM 739 C C . ARG A 1 96 ? -41.140 25.304 17.305 1.00 30.30 96 ARG A C 1
ATOM 740 O O . ARG A 1 96 ? -41.079 25.575 16.073 1.00 29.25 96 ARG A O 1
ATOM 748 N N . TYR A 1 97 ? -41.781 26.029 18.161 1.00 27.34 97 TYR A N 1
ATOM 749 C CA . TYR A 1 97 ? -42.512 27.229 17.736 1.00 27.78 97 TYR A CA 1
ATOM 750 C C . TYR A 1 97 ? -42.613 28.368 18.740 1.00 30.72 97 TYR A C 1
ATOM 751 O O . TYR A 1 97 ? -43.058 28.210 19.908 1.00 31.19 97 TYR A O 1
ATOM 760 N N . LEU A 1 98 ? -42.349 29.578 18.234 1.00 29.18 98 LEU A N 1
ATOM 761 C CA . LEU A 1 98 ? -42.506 30.813 18.994 1.00 29.77 98 LEU A CA 1
ATOM 762 C C . LEU A 1 98 ? -42.854 31.962 18.092 1.00 31.78 98 LEU A C 1
ATOM 763 O O . LEU A 1 98 ? -42.289 32.117 16.983 1.00 30.94 98 LEU A O 1
ATOM 768 N N . GLN A 1 99 ? -43.782 32.799 18.539 1.00 31.37 99 GLN A N 1
ATOM 769 C CA . GLN A 1 99 ? -44.298 33.867 17.752 1.00 31.78 99 GLN A CA 1
ATOM 770 C C . GLN A 1 99 ? -44.290 35.174 18.503 1.00 33.48 99 GLN A C 1
ATOM 771 O O . GLN A 1 99 ? -44.680 35.208 19.671 1.00 35.97 99 GLN A O 1
ATOM 777 N N . ALA A 1 100 ? -43.913 36.229 17.828 1.00 29.03 100 ALA A N 1
ATOM 778 C CA . ALA A 1 100 ? -43.960 37.647 18.312 1.00 29.33 100 ALA A CA 1
ATOM 779 C C . ALA A 1 100 ? -45.024 38.373 17.502 1.00 35.32 100 ALA A C 1
ATOM 780 O O . ALA A 1 100 ? -45.027 38.332 16.239 1.00 31.52 100 ALA A O 1
ATOM 782 N N . ASP A 1 101 ? -45.907 39.072 18.204 1.00 32.65 101 ASP A N 1
ATOM 783 C CA . ASP A 1 101 ? -46.964 39.848 17.576 1.00 34.48 101 ASP A CA 1
ATOM 784 C C . ASP A 1 101 ? -46.660 41.318 17.538 1.00 38.67 101 ASP A C 1
ATOM 785 O O . ASP A 1 101 ? -46.387 41.955 18.595 1.00 41.61 101 ASP A O 1
ATOM 790 N N . PHE A 1 102 ? -46.783 41.871 16.344 1.00 34.24 102 PHE A N 1
ATOM 791 C CA . PHE A 1 102 ? -46.578 43.272 16.081 1.00 38.12 102 PHE A CA 1
ATOM 792 C C . PHE A 1 102 ? -47.865 43.854 15.512 1.00 39.10 102 PHE A C 1
ATOM 793 O O . PHE A 1 102 ? -48.891 43.170 15.437 1.00 37.59 102 PHE A O 1
ATOM 801 N N . ASP A 1 103 ? -47.851 45.132 15.144 1.00 41.46 103 ASP A N 1
ATOM 802 C CA . ASP A 1 103 ? -49.057 45.717 14.533 1.00 39.39 103 ASP A CA 1
ATOM 803 C C . ASP A 1 103 ? -49.235 45.081 13.125 1.00 36.31 103 ASP A C 1
ATOM 804 O O . ASP A 1 103 ? -48.342 45.135 12.299 1.00 38.43 103 ASP A O 1
ATOM 809 N N . LYS A 1 104 ? -50.388 44.422 12.959 1.00 42.70 104 LYS A N 1
ATOM 810 C CA . LYS A 1 104 ? -50.854 43.827 11.693 1.00 38.09 104 LYS A CA 1
ATOM 811 C C . LYS A 1 104 ? -50.136 42.544 11.300 1.00 34.58 104 LYS A C 1
ATOM 812 O O . LYS A 1 104 ? -50.562 41.898 10.326 1.00 34.48 104 LYS A O 1
ATOM 818 N N . VAL A 1 105 ? -48.956 42.275 11.867 1.00 33.74 105 VAL A N 1
ATOM 819 C CA . VAL A 1 105 ? -48.145 41.144 11.425 1.00 33.19 105 VAL A CA 1
ATOM 820 C C . VAL A 1 105 ? -47.527 40.473 12.680 1.00 34.24 105 VAL A C 1
ATOM 821 O O . VAL A 1 105 ? -47.114 41.123 13.629 1.00 32.65 105 VAL A O 1
ATOM 825 N N . SER A 1 106 ? -47.494 39.168 12.693 1.00 32.02 106 SER A N 1
ATOM 826 C CA . SER A 1 106 ? -46.738 38.381 13.627 1.00 30.91 106 SER A CA 1
ATOM 827 C C . SER A 1 106 ? -45.574 37.718 12.901 1.00 32.23 106 SER A C 1
ATOM 828 O O . SER A 1 106 ? -45.717 37.242 11.719 1.00 31.26 106 SER A O 1
ATOM 831 N N . ILE A 1 107 ? -44.419 37.590 13.589 1.00 29.65 107 ILE A N 1
ATOM 832 C CA . ILE A 1 107 ? -43.254 36.923 13.038 1.00 31.55 107 ILE A CA 1
ATOM 833 C C . ILE A 1 107 ? -42.880 35.780 13.954 1.00 31.40 107 ILE A C 1
ATOM 834 O O . ILE A 1 107 ? -42.861 35.937 15.176 1.00 31.02 107 ILE A O 1
ATOM 839 N N . ALA A 1 108 ? -42.706 34.591 13.378 1.00 30.41 108 ALA A N 1
ATOM 840 C CA . ALA A 1 108 ? -42.468 33.410 14.119 1.00 30.81 108 ALA A CA 1
ATOM 841 C C . ALA A 1 108 ? -41.242 32.671 13.666 1.00 31.88 108 ALA A C 1
ATOM 842 O O . ALA A 1 108 ? -40.786 32.793 12.504 1.00 26.95 108 ALA A O 1
ATOM 844 N N . THR A 1 109 ? -40.777 31.824 14.585 1.00 29.62 109 THR A N 1
ATOM 845 C CA . THR A 1 109 ? -39.702 30.912 14.338 1.00 29.08 109 THR A CA 1
ATOM 846 C C . THR A 1 109 ? -40.301 29.505 14.502 1.00 29.40 109 THR A C 1
ATOM 847 O O . THR A 1 109 ? -40.944 29.203 15.504 1.00 27.44 109 THR A O 1
ATOM 851 N N . LEU A 1 110 ? -39.937 28.623 13.574 1.00 28.18 110 LEU A N 1
ATOM 852 C CA . LEU A 1 110 ? -40.518 27.330 13.425 1.00 30.91 110 LEU A CA 1
ATOM 853 C C . LEU A 1 110 ? -39.495 26.356 13.014 1.00 27.32 110 LEU A C 1
ATOM 854 O O . LEU A 1 110 ? -38.802 26.495 11.960 1.00 27.25 110 LEU A O 1
ATOM 859 N N . LEU A 1 111 ? -39.553 25.251 13.720 1.00 29.44 111 LEU A N 1
ATOM 860 C CA . LEU A 1 111 ? -38.633 24.159 13.458 1.00 27.06 111 LEU A CA 1
ATOM 861 C C . LEU A 1 111 ? -39.359 22.838 13.297 1.00 28.18 111 LEU A C 1
ATOM 862 O O . LEU A 1 111 ? -40.196 22.440 14.096 1.00 32.44 111 LEU A O 1
ATOM 867 N N . LEU A 1 112 ? -39.029 22.143 12.216 1.00 27.63 112 LEU A N 1
ATOM 868 C CA . LEU A 1 112 ? -39.416 20.783 11.998 1.00 30.52 112 LEU A CA 1
ATOM 869 C C . LEU A 1 112 ? -38.332 19.747 12.368 1.00 28.43 112 LEU A C 1
ATOM 870 O O . LEU A 1 112 ? -37.162 19.960 12.208 1.00 31.72 112 LEU A O 1
ATOM 875 N N . PRO A 1 113 ? -38.769 18.550 12.703 1.00 31.92 113 PRO A N 1
ATOM 876 C CA . PRO A 1 113 ? -37.836 17.424 12.675 1.00 40.12 113 PRO A CA 1
ATOM 877 C C . PRO A 1 113 ? -37.310 17.157 11.259 1.00 45.03 113 PRO A C 1
ATOM 878 O O . PRO A 1 113 ? -38.032 17.392 10.279 1.00 37.26 113 PRO A O 1
ATOM 882 N N . SER A 1 114 ? -36.075 16.702 11.152 1.00 39.21 114 SER A N 1
ATOM 883 C CA . SER A 1 114 ? -35.459 16.481 9.833 1.00 42.17 114 SER A CA 1
ATOM 884 C C . SER A 1 114 ? -35.931 15.189 9.193 1.00 43.27 114 SER A C 1
ATOM 885 O O . SER A 1 114 ? -35.998 15.032 7.943 1.00 41.22 114 SER A O 1
ATOM 888 N N . GLY A 1 115 ? -36.240 14.225 10.045 1.00 41.76 115 GLY A N 1
ATOM 889 C CA . GLY A 1 115 ? -36.705 12.935 9.610 1.00 39.08 115 GLY A CA 1
ATOM 890 C C . GLY A 1 115 ? -35.573 12.104 9.015 1.00 44.78 115 GLY A C 1
ATOM 891 O O . GLY A 1 115 ? -35.786 11.189 8.281 1.00 46.03 115 GLY A O 1
ATOM 892 N N . GLN A 1 116 ? -34.363 12.431 9.391 1.00 44.03 116 GLN A N 1
ATOM 893 C CA . GLN A 1 116 ? -33.147 11.806 8.820 1.00 55.02 116 GLN A CA 1
ATOM 894 C C . GLN A 1 116 ? -32.526 10.598 9.553 1.00 55.75 116 GLN A C 1
ATOM 895 O O . GLN A 1 116 ? -31.539 10.053 9.073 1.00 54.43 116 GLN A O 1
ATOM 901 N N . SER A 1 117 ? -33.098 10.152 10.668 1.00 55.12 117 SER A N 1
ATOM 902 C CA . SER A 1 117 ? -32.454 9.054 11.436 1.00 53.78 117 SER A CA 1
ATOM 903 C C . SER A 1 117 ? -33.369 7.868 11.624 1.00 57.78 117 SER A C 1
ATOM 904 O O . SER A 1 117 ? -33.520 7.328 12.737 1.00 56.64 117 SER A O 1
ATOM 907 N N . GLY A 1 118 ? -34.010 7.486 10.521 1.00 54.07 118 GLY A N 1
ATOM 908 C CA . GLY A 1 118 ? -34.853 6.334 10.493 1.00 53.14 118 GLY A CA 1
ATOM 909 C C . GLY A 1 118 ? -36.314 6.616 10.427 1.00 62.66 118 GLY A C 1
ATOM 910 O O . GLY A 1 118 ? -36.756 7.766 10.532 1.00 61.53 118 GLY A O 1
ATOM 911 N N . ASP A 1 119 ? -37.056 5.528 10.258 1.00 59.81 119 ASP A N 1
ATOM 912 C CA . ASP A 1 119 ? -38.497 5.545 10.127 1.00 64.83 119 ASP A CA 1
ATOM 913 C C . ASP A 1 119 ? -39.236 6.131 11.306 1.00 62.26 119 ASP A C 1
ATOM 914 O O . ASP A 1 119 ? -40.271 6.716 11.103 1.00 66.01 119 ASP A O 1
ATOM 919 N N . GLU A 1 120 ? -38.749 6.006 12.527 1.00 56.93 120 GLU A N 1
ATOM 920 C CA . GLU A 1 120 ? -39.491 6.640 13.601 1.00 61.40 120 GLU A CA 1
ATOM 921 C C . GLU A 1 120 ? -39.419 8.192 13.440 1.00 52.83 120 GLU A C 1
ATOM 922 O O . GLU A 1 120 ? -40.424 8.889 13.570 1.00 47.61 120 GLU A O 1
ATOM 928 N N . SER A 1 121 ? -38.241 8.714 13.183 1.00 51.37 121 SER A N 1
ATOM 929 C CA . SER A 1 121 ? -38.060 10.149 13.062 1.00 46.90 121 SER A CA 1
ATOM 930 C C . SER A 1 121 ? -38.891 10.719 11.873 1.00 45.06 121 SER A C 1
ATOM 931 O O . SER A 1 121 ? -39.410 11.808 11.976 1.00 46.72 121 SER A O 1
ATOM 934 N N . LEU A 1 122 ? -39.065 9.949 10.802 1.00 42.96 122 LEU A N 1
ATOM 935 C CA . LEU A 1 122 ? -39.795 10.393 9.587 1.00 43.99 122 LEU A CA 1
ATOM 936 C C . LEU A 1 122 ? -41.276 10.393 9.861 1.00 45.93 122 LEU A C 1
ATOM 937 O O . LEU A 1 122 ? -41.955 11.361 9.435 1.00 49.24 122 LEU A O 1
ATOM 942 N N . ASN A 1 123 ? -41.788 9.368 10.579 1.00 42.72 123 ASN A N 1
ATOM 943 C CA . ASN A 1 123 ? -43.158 9.372 11.169 1.00 48.61 123 ASN A CA 1
ATOM 944 C C . ASN A 1 123 ? -43.496 10.628 11.995 1.00 46.35 123 ASN A C 1
ATOM 945 O O . ASN A 1 123 ? -44.568 11.253 11.854 1.00 48.73 123 ASN A O 1
ATOM 950 N N . GLN A 1 124 ? -42.568 11.006 12.844 1.00 44.11 124 GLN A N 1
ATOM 951 C CA . GLN A 1 124 ? -42.726 12.183 13.647 1.00 45.21 124 GLN A CA 1
ATOM 952 C C . GLN A 1 124 ? -42.759 13.416 12.699 1.00 40.07 124 GLN A C 1
ATOM 953 O O . GLN A 1 124 ? -43.570 14.318 12.908 1.00 38.83 124 GLN A O 1
ATOM 959 N N . LYS A 1 125 ? -41.852 13.476 11.712 1.00 40.19 125 LYS A N 1
ATOM 960 C CA . LYS A 1 125 ? -41.840 14.624 10.772 1.00 40.18 125 LYS A CA 1
ATOM 961 C C . LYS A 1 125 ? -43.133 14.696 9.989 1.00 37.52 125 LYS A C 1
ATOM 962 O O . LYS A 1 125 ? -43.721 15.729 9.945 1.00 33.97 125 LYS A O 1
ATOM 968 N N . PHE A 1 126 ? -43.634 13.586 9.466 1.00 37.09 126 PHE A N 1
ATOM 969 C CA . PHE A 1 126 ? -44.950 13.581 8.732 1.00 40.65 126 PHE A CA 1
ATOM 970 C C . PHE A 1 126 ? -46.125 14.008 9.581 1.00 35.67 126 PHE A C 1
ATOM 971 O O . PHE A 1 126 ? -47.092 14.686 9.123 1.00 35.66 126 PHE A O 1
ATOM 979 N N . LYS A 1 127 ? -46.111 13.617 10.857 1.00 36.91 127 LYS A N 1
ATOM 980 C CA . LYS A 1 127 ? -47.174 14.004 11.743 1.00 37.40 127 LYS A CA 1
ATOM 981 C C . LYS A 1 127 ? -47.159 15.509 12.038 1.00 35.64 127 LYS A C 1
ATOM 982 O O . LYS A 1 127 ? -48.210 16.177 12.119 1.00 38.34 127 LYS A O 1
ATOM 988 N N . PHE A 1 128 ? -45.977 16.065 12.231 1.00 32.29 128 PHE A N 1
ATOM 989 C CA . PHE A 1 128 ? -45.806 17.500 12.419 1.00 32.61 128 PHE A CA 1
ATOM 990 C C . PHE A 1 128 ? -46.384 18.203 11.154 1.00 28.49 128 PHE A C 1
ATOM 991 O O . PHE A 1 128 ? -47.073 19.159 11.272 1.00 36.28 128 PHE A O 1
ATOM 999 N N . MET A 1 129 ? -45.995 17.732 9.970 1.00 31.44 129 MET A N 1
ATOM 1000 C CA . MET A 1 129 ? -46.385 18.337 8.719 1.00 30.75 129 MET A CA 1
ATOM 1001 C C . MET A 1 129 ? -47.866 18.380 8.638 1.00 31.97 129 MET A C 1
ATOM 1002 O O . MET A 1 129 ? -48.435 19.470 8.408 1.00 32.38 129 MET A O 1
ATOM 1007 N N . ASP A 1 130 ? -48.507 17.220 8.868 1.00 32.65 130 ASP A N 1
ATOM 1008 C CA . ASP A 1 130 ? -49.961 17.147 8.804 1.00 36.65 130 ASP A CA 1
ATOM 1009 C C . ASP A 1 130 ? -50.679 18.000 9.814 1.00 32.57 130 ASP A C 1
ATOM 1010 O O . ASP A 1 130 ? -51.641 18.721 9.486 1.00 36.18 130 ASP A O 1
ATOM 1015 N N . ASP A 1 131 ? -50.200 18.009 11.051 1.00 34.63 131 ASP A N 1
ATOM 1016 C CA . ASP A 1 131 ? -50.718 18.927 12.044 1.00 31.62 131 ASP A CA 1
ATOM 1017 C C . ASP A 1 131 ? -50.494 20.417 11.711 1.00 31.58 131 ASP A C 1
ATOM 1018 O O . ASP A 1 131 ? -51.359 21.290 11.986 1.00 30.75 131 ASP A O 1
ATOM 1023 N N . PHE A 1 132 ? -49.368 20.727 11.083 1.00 30.90 132 PHE A N 1
ATOM 1024 C CA . PHE A 1 132 ? -49.132 22.098 10.693 1.00 30.92 132 PHE A CA 1
ATOM 1025 C C . PHE A 1 132 ? -50.021 22.546 9.523 1.00 28.50 132 PHE A C 1
ATOM 1026 O O . PHE A 1 132 ? -50.527 23.662 9.538 1.00 30.40 132 PHE A O 1
ATOM 1034 N N . THR A 1 133 ? -50.303 21.624 8.591 1.00 31.21 133 THR A N 1
ATOM 1035 C CA . THR A 1 133 ? -51.230 21.916 7.505 1.00 32.92 133 THR A CA 1
ATOM 1036 C C . THR A 1 133 ? -52.587 22.314 8.093 1.00 31.24 133 THR A C 1
ATOM 1037 O O . THR A 1 133 ? -53.219 23.282 7.686 1.00 31.32 133 THR A O 1
ATOM 1041 N N . HIS A 1 134 ? -53.047 21.499 9.003 1.00 34.20 134 HIS A N 1
ATOM 1042 C CA . HIS A 1 134 ? -54.318 21.751 9.720 1.00 39.80 134 HIS A CA 1
ATOM 1043 C C . HIS A 1 134 ? -54.364 23.133 10.420 1.00 33.37 134 HIS A C 1
ATOM 1044 O O . HIS A 1 134 ? -55.285 23.973 10.230 1.00 35.35 134 HIS A O 1
ATOM 1051 N N . TYR A 1 135 ? -53.295 23.461 11.163 1.00 32.55 135 TYR A N 1
ATOM 1052 C CA . TYR A 1 135 ? -53.143 24.805 11.731 1.00 30.68 135 TYR A CA 1
ATOM 1053 C C . TYR A 1 135 ? -53.198 25.878 10.660 1.00 32.77 135 TYR A C 1
ATOM 1054 O O . TYR A 1 135 ? -53.898 26.861 10.822 1.00 30.72 135 TYR A O 1
ATOM 1063 N N . LEU A 1 136 ? -52.446 25.734 9.555 1.00 32.12 136 LEU A N 1
ATOM 1064 C CA . LEU A 1 136 ? -52.455 26.800 8.559 1.00 32.76 136 LEU A CA 1
ATOM 1065 C C . LEU A 1 136 ? -53.854 26.903 7.902 1.00 33.60 136 LEU A C 1
ATOM 1066 O O . LEU A 1 136 ? -54.292 28.010 7.578 1.00 35.54 136 LEU A O 1
ATOM 1071 N N . SER A 1 137 ? -54.541 25.775 7.708 1.00 33.15 137 SER A N 1
ATOM 1072 C CA . SER A 1 137 ? -55.860 25.846 7.046 1.00 39.59 137 SER A CA 1
ATOM 1073 C C . SER A 1 137 ? -56.839 26.695 7.890 1.00 40.87 137 SER A C 1
ATOM 1074 O O . SER A 1 137 ? -57.634 27.460 7.382 1.00 40.49 137 SER A O 1
ATOM 1077 N N . LYS A 1 138 ? -56.788 26.559 9.192 1.00 41.00 138 LYS A N 1
ATOM 1078 C CA . LYS A 1 138 ? -57.522 27.515 10.056 1.00 42.22 138 LYS A CA 1
ATOM 1079 C C . LYS A 1 138 ? -56.950 28.942 10.101 1.00 34.88 138 LYS A C 1
ATOM 1080 O O . LYS A 1 138 ? -57.642 29.978 10.065 1.00 44.50 138 LYS A O 1
ATOM 1086 N N . GLN A 1 139 ? -55.667 29.037 10.221 1.00 35.42 139 GLN A N 1
ATOM 1087 C CA . GLN A 1 139 ? -55.070 30.359 10.510 1.00 34.90 139 GLN A CA 1
ATOM 1088 C C . GLN A 1 139 ? -55.197 31.334 9.342 1.00 42.48 139 GLN A C 1
ATOM 1089 O O . GLN A 1 139 ? -55.163 32.574 9.526 1.00 37.74 139 GLN A O 1
ATOM 1095 N N . ARG A 1 140 ? -55.244 30.787 8.136 1.00 43.47 140 ARG A N 1
ATOM 1096 C CA . ARG A 1 140 ? -55.355 31.619 6.934 1.00 47.41 140 ARG A CA 1
ATOM 1097 C C . ARG A 1 140 ? -56.644 32.451 6.929 1.00 46.67 140 ARG A C 1
ATOM 1098 O O . ARG A 1 140 ? -56.715 33.473 6.266 1.00 39.56 140 ARG A O 1
ATOM 1106 N N . ARG A 1 141 ? -57.619 32.066 7.745 1.00 39.70 141 ARG A N 1
ATOM 1107 C CA . ARG A 1 141 ? -58.853 32.862 7.880 1.00 39.02 141 ARG A CA 1
ATOM 1108 C C . ARG A 1 141 ? -58.722 34.101 8.796 1.00 37.36 141 ARG A C 1
ATOM 1109 O O . ARG A 1 141 ? -59.631 34.921 8.891 1.00 42.17 141 ARG A O 1
ATOM 1117 N N . LYS A 1 142 ? -57.627 34.210 9.541 1.00 38.05 142 LYS A N 1
ATOM 1118 C CA . LYS A 1 142 ? -57.413 35.402 10.372 1.00 37.28 142 LYS A CA 1
ATOM 1119 C C . LYS A 1 142 ? -56.997 36.581 9.543 1.00 43.96 142 LYS A C 1
ATOM 1120 O O . LYS A 1 142 ? -56.330 36.456 8.540 1.00 40.16 142 LYS A O 1
ATOM 1126 N N . ARG A 1 143 ? -57.245 37.761 10.043 1.00 41.19 143 ARG A N 1
ATOM 1127 C CA A ARG A 1 143 ? -56.896 38.940 9.249 0.57 44.78 143 ARG A CA 1
ATOM 1128 C CA B ARG A 1 143 ? -56.931 38.988 9.320 0.43 45.64 143 ARG A CA 1
ATOM 1129 C C . ARG A 1 143 ? -55.404 39.359 9.373 1.00 42.59 143 ARG A C 1
ATOM 1130 O O . ARG A 1 143 ? -54.798 39.968 8.461 1.00 50.70 143 ARG A O 1
ATOM 1145 N N . ARG A 1 144 ? -54.753 38.985 10.406 1.00 42.15 144 ARG A N 1
ATOM 1146 C CA . ARG A 1 144 ? -53.396 39.472 10.521 1.00 41.02 144 ARG A CA 1
ATOM 1147 C C . ARG A 1 144 ? -52.466 38.703 9.562 1.00 34.54 144 ARG A C 1
ATOM 1148 O O . ARG A 1 144 ? -52.703 37.538 9.222 1.00 33.48 144 ARG A O 1
ATOM 1156 N N . GLU A 1 145 ? -51.371 39.332 9.197 1.00 32.79 145 GLU A N 1
ATOM 1157 C CA . GLU A 1 145 ? -50.316 38.714 8.389 1.00 31.33 145 GLU A CA 1
ATOM 1158 C C . GLU A 1 145 ? -49.328 37.960 9.295 1.00 29.54 145 GLU A C 1
ATOM 1159 O O . GLU A 1 145 ? -49.217 38.234 10.510 1.00 28.05 145 GLU A O 1
ATOM 1165 N N . TYR A 1 146 ? -48.697 36.921 8.746 1.00 26.97 146 TYR A N 1
ATOM 1166 C CA . TYR A 1 146 ? -47.718 36.061 9.431 1.00 28.49 146 TYR A CA 1
ATOM 1167 C C . TYR A 1 146 ? -46.566 35.830 8.544 1.00 34.92 146 TYR A C 1
ATOM 1168 O O . TYR A 1 146 ? -46.722 35.619 7.322 1.00 31.09 146 TYR A O 1
ATOM 1177 N N . ILE A 1 147 ? -45.384 35.937 9.154 1.00 32.73 147 ILE A N 1
ATOM 1178 C CA . ILE A 1 147 ? -44.137 35.535 8.544 1.00 29.12 147 ILE A CA 1
ATOM 1179 C C . ILE A 1 147 ? -43.547 34.405 9.373 1.00 28.94 147 ILE A C 1
ATOM 1180 O O . ILE A 1 147 ? -43.181 34.621 10.556 1.00 31.13 147 ILE A O 1
ATOM 1185 N N . TYR A 1 148 ? -43.604 33.192 8.853 1.00 28.76 148 TYR A N 1
ATOM 1186 C CA . TYR A 1 148 ? -43.124 32.034 9.501 1.00 25.76 148 TYR A CA 1
ATOM 1187 C C . TYR A 1 148 ? -41.708 31.791 9.009 1.00 26.69 148 TYR A C 1
ATOM 1188 O O . TYR A 1 148 ? -41.494 31.360 7.831 1.00 28.12 148 TYR A O 1
ATOM 1197 N N . CYS A 1 149 ? -40.740 32.037 9.896 1.00 28.82 149 CYS A N 1
ATOM 1198 C CA . CYS A 1 149 ? -39.345 31.727 9.647 1.00 26.19 149 CYS A CA 1
ATOM 1199 C C . CYS A 1 149 ? -39.072 30.289 9.943 1.00 28.88 149 CYS A C 1
ATOM 1200 O O . CYS A 1 149 ? -38.928 29.860 11.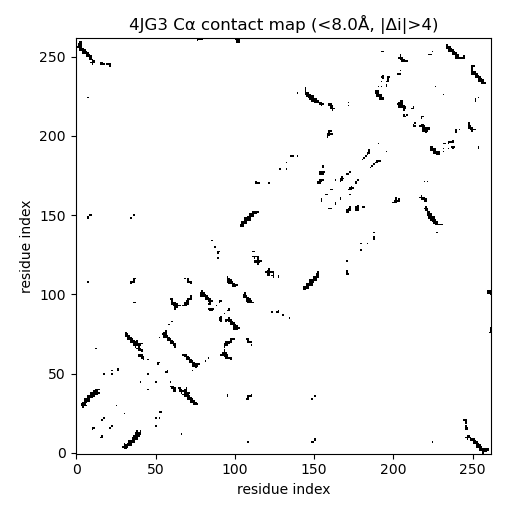106 1.00 28.17 149 CYS A O 1
ATOM 1203 N N . GLY A 1 150 ? -39.037 29.477 8.914 1.00 30.71 150 GLY A N 1
ATOM 1204 C CA . GLY A 1 150 ? -39.246 28.071 9.101 1.00 28.15 150 GLY A CA 1
ATOM 1205 C C . GLY A 1 150 ? -38.061 27.286 8.587 1.00 35.38 150 GLY A C 1
ATOM 1206 O O . GLY A 1 150 ? -37.613 27.458 7.422 1.00 34.84 150 GLY A O 1
ATOM 1207 N N . SER A 1 151 ? -37.607 26.368 9.400 1.00 29.69 151 SER A N 1
ATOM 1208 C CA . SER A 1 151 ? -36.563 25.442 9.038 1.00 31.84 151 SER A CA 1
ATOM 1209 C C . SER A 1 151 ? -37.275 24.147 8.863 1.00 29.35 151 SER A C 1
ATOM 1210 O O . SER A 1 151 ? -37.519 23.413 9.819 1.00 33.35 151 SER A O 1
ATOM 1213 N N . LEU A 1 152 ? -37.618 23.836 7.613 1.00 28.46 152 LEU A N 1
ATOM 1214 C CA . LEU A 1 152 ? -38.614 22.760 7.298 1.00 30.12 152 LEU A CA 1
ATOM 1215 C C . LEU A 1 152 ? -38.058 21.411 6.949 1.00 29.58 152 LEU A C 1
ATOM 1216 O O . LEU A 1 152 ? -38.804 20.416 6.945 1.00 28.47 152 LEU A O 1
ATOM 1221 N N . TYR A 1 153 ? -36.776 21.333 6.616 1.00 31.47 153 TYR A N 1
ATOM 1222 C CA . TYR A 1 153 ? -36.197 20.055 6.186 1.00 33.90 153 TYR A CA 1
ATOM 1223 C C . TYR A 1 153 ? -36.887 19.437 4.961 1.00 30.69 153 TYR A C 1
ATOM 1224 O O . TYR A 1 153 ? -36.899 18.197 4.759 1.00 32.37 153 TYR A O 1
ATOM 1233 N N . VAL A 1 154 ? -37.403 20.329 4.142 1.00 33.83 154 VAL A N 1
ATOM 1234 C CA . VAL A 1 154 ? -38.078 19.948 2.877 1.00 35.17 154 VAL A CA 1
ATOM 1235 C C . VAL A 1 154 ? -37.740 20.978 1.823 1.00 29.69 154 VAL A C 1
ATOM 1236 O O . VAL A 1 154 ? -37.817 22.206 2.041 1.00 31.42 154 VAL A O 1
ATOM 1240 N N . ALA A 1 155 ? -37.376 20.460 0.633 1.00 31.30 155 ALA A N 1
ATOM 1241 C CA . ALA A 1 155 ? -37.049 21.286 -0.530 1.00 33.94 155 ALA A CA 1
ATOM 1242 C C . ALA A 1 155 ? -38.223 21.085 -1.470 1.00 32.59 155 ALA A C 1
ATOM 1243 O O . ALA A 1 155 ? -38.720 19.964 -1.599 1.00 36.12 155 ALA A O 1
ATOM 1245 N N . HIS A 1 156 ? -38.697 22.174 -2.045 1.00 33.61 156 HIS A N 1
ATOM 1246 C CA . HIS A 1 156 ? -39.980 22.110 -2.759 1.00 32.51 156 HIS A CA 1
ATOM 1247 C C . HIS A 1 156 ? -39.915 21.595 -4.206 1.00 29.46 156 HIS A C 1
ATOM 1248 O O . HIS A 1 156 ? -40.710 20.754 -4.579 1.00 37.61 156 HIS A O 1
ATOM 1255 N N . GLN A 1 157 ? -39.072 22.201 -5.006 1.00 35.35 157 GLN A N 1
ATOM 1256 C CA . GLN A 1 157 ? -38.999 21.987 -6.441 1.00 32.77 157 GLN A CA 1
ATOM 1257 C C . GLN A 1 157 ? -37.577 21.533 -6.851 1.00 38.45 157 GLN A C 1
ATOM 1258 O O . GLN A 1 157 ? -36.656 21.495 -6.044 1.00 33.16 157 GLN A O 1
ATOM 1264 N N . LYS A 1 158 ? -37.421 21.122 -8.122 1.00 39.27 158 LYS A N 1
ATOM 1265 C CA . LYS A 1 158 ? -36.147 20.514 -8.579 1.00 41.97 158 LYS A CA 1
ATOM 1266 C C . LYS A 1 158 ? -35.023 21.509 -8.340 1.00 33.15 158 LYS A C 1
ATOM 1267 O O . LYS A 1 158 ? -33.949 21.093 -7.890 1.00 40.17 158 LYS A O 1
ATOM 1273 N N . MET A 1 159 ? -35.276 22.784 -8.579 1.00 34.01 159 MET A N 1
ATOM 1274 C CA A MET A 1 159 ? -34.240 23.837 -8.447 0.50 34.94 159 MET A CA 1
ATOM 1275 C CA B MET A 1 159 ? -34.280 23.851 -8.462 0.50 35.93 159 MET A CA 1
ATOM 1276 C C . MET A 1 159 ? -33.796 24.119 -6.998 1.00 39.31 159 MET A C 1
ATOM 1277 O O . MET A 1 159 ? -32.733 24.746 -6.768 1.00 36.36 159 MET A O 1
ATOM 1286 N N . ASP A 1 160 ? -34.547 23.614 -6.039 1.00 37.44 160 ASP A N 1
ATOM 1287 C CA . ASP A 1 160 ? -34.225 23.761 -4.621 1.00 35.87 160 ASP A CA 1
ATOM 1288 C C . ASP A 1 160 ? -33.266 22.663 -4.110 1.00 39.01 160 ASP A C 1
ATOM 1289 O O . ASP A 1 160 ? -32.951 22.607 -2.919 1.00 37.87 160 ASP A O 1
ATOM 1294 N N . VAL A 1 161 ? -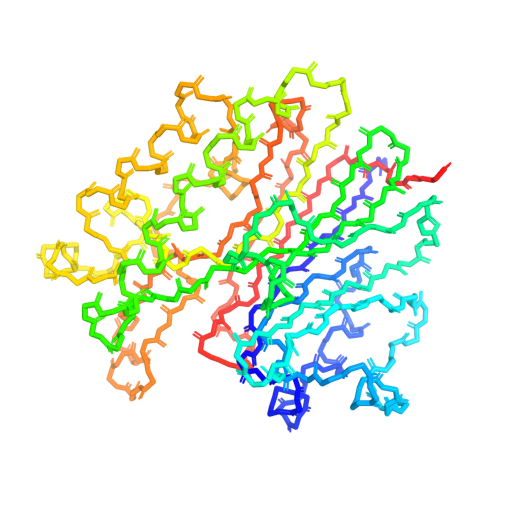32.800 21.764 -4.987 1.00 41.72 161 VAL A N 1
ATOM 1295 C CA . VAL A 1 161 ? -31.842 20.721 -4.587 1.00 34.84 161 VAL A CA 1
ATOM 1296 C C . VAL A 1 161 ? -30.806 20.500 -5.703 1.00 50.30 161 VAL A C 1
ATOM 1297 O O . VAL A 1 161 ? -31.051 20.836 -6.872 1.00 42.53 161 VAL A O 1
ATOM 1301 N N . LYS A 1 162 ? -29.642 19.993 -5.334 1.00 54.34 162 LYS A N 1
ATOM 1302 C CA . LYS A 1 162 ? -28.589 19.723 -6.319 1.00 51.27 162 LYS A CA 1
ATOM 1303 C C . LYS A 1 162 ? -28.712 18.251 -6.531 1.00 52.74 162 LYS A C 1
ATOM 1304 O O . LYS A 1 162 ? -28.704 17.482 -5.568 1.00 57.57 162 LYS A O 1
ATOM 1310 N N . ASN A 1 163 ? -28.884 17.860 -7.781 1.00 49.20 163 ASN A N 1
ATOM 1311 C CA . ASN A 1 163 ? -29.121 16.433 -8.195 1.00 52.69 163 ASN A CA 1
ATOM 1312 C C . ASN A 1 163 ? -30.406 15.880 -7.695 1.00 51.60 163 ASN A C 1
ATOM 1313 O O . ASN A 1 163 ? -30.447 14.929 -6.910 1.00 52.70 163 ASN A O 1
ATOM 1318 N N . TRP A 1 164 ? -31.486 16.421 -8.264 1.00 46.34 164 TRP A N 1
ATOM 1319 C CA . TRP A 1 164 ? -32.796 16.055 -7.846 1.00 43.69 164 TRP A CA 1
ATOM 1320 C C . TRP A 1 164 ? -33.069 14.585 -8.030 1.00 48.85 164 TRP A C 1
ATOM 1321 O O . TRP A 1 164 ? -33.825 14.000 -7.243 1.00 47.15 164 TRP A O 1
ATOM 1332 N N . ARG A 1 165 ? -32.490 13.950 -9.055 1.00 47.44 165 ARG A N 1
ATOM 1333 C CA . ARG A 1 165 ? -32.791 12.516 -9.275 1.00 51.67 165 ARG A CA 1
ATOM 1334 C C . ARG A 1 165 ? -32.337 11.629 -8.116 1.00 52.43 165 ARG A C 1
ATOM 1335 O O . ARG A 1 165 ? -32.982 10.668 -7.781 1.00 55.85 165 ARG A O 1
ATOM 1343 N N . GLU A 1 166 ? -31.221 11.936 -7.510 1.00 54.00 166 GLU A N 1
ATOM 1344 C CA . GLU A 1 166 ? -30.823 11.114 -6.352 1.00 62.22 166 GLU A CA 1
ATOM 1345 C C . GLU A 1 166 ? -31.514 11.543 -5.064 1.00 63.09 166 GLU A C 1
ATOM 1346 O O . GLU A 1 166 ? -31.778 10.720 -4.187 1.00 62.84 166 GLU A O 1
ATOM 1352 N N . CYS A 1 167 ? -31.819 12.831 -4.954 1.00 56.34 167 CYS A N 1
ATOM 1353 C CA . CYS A 1 167 ? -32.492 13.334 -3.751 1.00 60.08 167 CYS A CA 1
ATOM 1354 C C . CYS A 1 167 ? -33.906 12.755 -3.523 1.00 53.15 167 CYS A C 1
ATOM 1355 O O . CYS A 1 167 ? -34.372 12.677 -2.393 1.00 46.24 167 CYS A O 1
ATOM 1358 N N . GLN A 1 168 ? -34.570 12.307 -4.586 1.00 60.35 168 GLN A N 1
ATOM 1359 C CA . GLN A 1 168 ? -35.983 11.957 -4.539 1.00 50.95 168 GLN A CA 1
ATOM 1360 C C . GLN A 1 168 ? -36.289 10.815 -3.627 1.00 51.77 168 GLN A C 1
ATOM 1361 O O . GLN A 1 168 ? -37.441 10.592 -3.262 1.00 51.08 168 GLN A O 1
ATOM 1367 N N . GLN A 1 169 ? -35.252 10.069 -3.275 1.00 55.97 169 GLN A N 1
ATOM 1368 C CA . GLN A 1 169 ? -35.384 8.875 -2.436 1.00 59.43 169 GLN A CA 1
ATOM 1369 C C . GLN A 1 169 ? -34.995 9.170 -1.003 1.00 51.75 169 GLN A C 1
ATOM 1370 O O . GLN A 1 169 ? -35.120 8.300 -0.190 1.00 50.70 169 GLN A O 1
ATOM 1376 N N . MET A 1 170 ? -34.532 10.397 -0.698 1.00 53.94 170 MET A N 1
ATOM 1377 C CA . MET A 1 170 ? -34.064 10.773 0.667 1.00 50.04 170 MET A CA 1
ATOM 1378 C C . MET A 1 170 ? -34.997 11.800 1.344 1.00 55.52 170 MET A C 1
ATOM 1379 O O . MET A 1 170 ? -35.514 12.734 0.659 1.00 42.79 170 MET A O 1
ATOM 1384 N N . PRO A 1 171 ? -35.200 11.661 2.672 1.00 48.83 171 PRO A N 1
ATOM 1385 C CA . PRO A 1 171 ? -35.969 12.675 3.446 1.00 47.96 171 PRO A CA 1
ATOM 1386 C C . PRO A 1 171 ? -35.460 14.052 3.135 1.00 42.59 171 PRO A C 1
ATOM 1387 O O . PRO A 1 171 ? -34.279 14.284 3.202 1.00 41.13 171 PRO A O 1
ATOM 1391 N N . GLY A 1 172 ? -36.361 14.968 2.757 1.00 38.38 172 GLY A N 1
ATOM 1392 C CA . GLY A 1 172 ? -36.002 16.279 2.257 1.00 35.24 172 GLY A CA 1
ATOM 1393 C C . GLY A 1 172 ? -36.555 16.529 0.857 1.00 35.17 172 GLY A C 1
ATOM 1394 O O . GLY A 1 172 ? -36.694 17.720 0.445 1.00 36.74 172 GLY A O 1
ATOM 1395 N N . PHE A 1 173 ? -36.794 15.456 0.101 1.00 36.03 173 PHE A N 1
ATOM 1396 C CA . PHE A 1 173 ? -37.331 15.587 -1.289 1.00 38.31 173 PHE A CA 1
ATOM 1397 C C . PHE A 1 173 ? -38.167 14.399 -1.642 1.00 43.17 173 PHE A C 1
ATOM 1398 O O . PHE A 1 173 ? -38.339 14.039 -2.822 1.00 42.12 173 PHE A O 1
ATOM 1406 N N . LEU A 1 174 ? -38.799 13.813 -0.634 1.00 43.26 174 LEU A N 1
ATOM 1407 C CA . LEU A 1 174 ? -39.711 12.747 -0.900 1.00 42.36 174 LEU A CA 1
ATOM 1408 C C . LEU A 1 174 ? -40.980 13.337 -1.479 1.00 45.91 174 LEU A C 1
ATOM 1409 O O . LEU A 1 174 ? -41.350 14.498 -1.215 1.00 39.33 174 LEU A O 1
ATOM 1414 N N . ALA A 1 175 ? -41.676 12.509 -2.244 1.00 45.53 175 ALA A N 1
ATOM 1415 C CA . ALA A 1 175 ? -42.846 12.951 -2.975 1.00 47.54 175 ALA A CA 1
ATOM 1416 C C . ALA A 1 175 ? -43.937 13.497 -2.033 1.00 42.17 175 ALA A C 1
ATOM 1417 O O . ALA A 1 175 ? -44.513 14.527 -2.336 1.00 37.82 175 ALA A O 1
ATOM 1419 N N . PRO A 1 176 ? -44.233 12.797 -0.939 1.00 41.51 176 PRO A N 1
ATOM 1420 C CA . PRO A 1 176 ? -45.228 13.382 -0.015 1.00 41.13 176 PRO A CA 1
ATOM 1421 C C . PRO A 1 176 ? -44.724 14.682 0.682 1.00 35.13 176 PRO A C 1
ATOM 1422 O O . PRO A 1 176 ? -45.560 15.509 1.067 1.00 38.87 176 PRO A O 1
ATOM 1426 N N . GLU A 1 177 ? -43.396 14.867 0.770 1.00 34.74 177 GLU A N 1
ATOM 1427 C CA . GLU A 1 177 ? -42.851 16.113 1.354 1.00 33.62 177 GLU A CA 1
ATOM 1428 C C . GLU A 1 177 ? -43.008 17.268 0.352 1.00 34.35 177 GLU A C 1
ATOM 1429 O O . GLU A 1 177 ? -43.373 18.365 0.685 1.00 33.20 177 GLU A O 1
ATOM 1435 N N . ARG A 1 178 ? -42.678 17.030 -0.897 1.00 33.10 178 ARG A N 1
ATOM 1436 C CA . ARG A 1 178 ? -42.919 18.050 -1.917 1.00 34.21 178 ARG A CA 1
ATOM 1437 C C . ARG A 1 178 ? -44.384 18.353 -2.038 1.00 29.62 178 ARG A C 1
ATOM 1438 O O . ARG A 1 178 ? -44.759 19.535 -2.226 1.00 35.61 178 ARG A O 1
ATOM 1446 N N . ALA A 1 179 ? -45.225 17.316 -1.959 1.00 32.78 179 ALA A N 1
ATOM 1447 C CA . ALA A 1 179 ? -46.694 17.530 -2.018 1.00 31.65 179 ALA A CA 1
ATOM 1448 C C . ALA A 1 179 ? -47.201 18.430 -0.895 1.00 32.58 179 ALA A C 1
ATOM 1449 O O . ALA A 1 179 ? -48.204 19.198 -1.056 1.00 31.94 179 ALA A O 1
ATOM 1451 N N . TRP A 1 180 ? -46.641 18.269 0.271 1.00 29.86 180 TRP A N 1
ATOM 1452 C CA . TRP A 1 180 ? -47.038 19.093 1.472 1.00 32.48 180 TRP A CA 1
ATOM 1453 C C . TRP A 1 180 ? -46.794 20.595 1.179 1.00 29.40 180 TRP A C 1
ATOM 1454 O O . TRP A 1 180 ? -47.666 21.495 1.427 1.00 30.70 180 TRP A O 1
ATOM 1465 N N . LEU A 1 181 ? -45.621 20.878 0.606 1.00 30.86 181 LEU A N 1
ATOM 1466 C CA . LEU A 1 181 ? -45.288 22.278 0.268 1.00 30.31 181 LEU A CA 1
ATOM 1467 C C . LEU A 1 181 ? -46.098 22.761 -0.940 1.00 29.87 181 LEU A C 1
ATOM 1468 O O . LEU A 1 181 ? -46.548 23.969 -1.033 1.00 31.05 181 LEU A O 1
ATOM 1473 N N . ASP A 1 182 ? -46.378 21.861 -1.876 1.00 30.18 182 ASP A N 1
ATOM 1474 C CA . ASP A 1 182 ? -47.311 22.267 -2.939 1.00 34.13 182 ASP A CA 1
ATOM 1475 C C . ASP A 1 182 ? -48.676 22.738 -2.346 1.00 33.53 182 ASP A C 1
ATOM 1476 O O . ASP A 1 182 ? -49.266 23.678 -2.849 1.00 33.53 182 ASP A O 1
ATOM 1481 N N . GLU A 1 183 ? -49.175 22.048 -1.315 1.00 32.43 183 GLU A N 1
ATOM 1482 C CA . GLU A 1 183 ? -50.376 22.448 -0.639 1.00 32.03 183 GLU A CA 1
ATOM 1483 C C . GLU A 1 183 ? -50.227 23.759 0.073 1.00 33.64 183 GLU A C 1
ATOM 1484 O O . GLU A 1 183 ? -51.130 24.636 -0.014 1.00 30.85 183 GLU A O 1
ATOM 1490 N N . VAL A 1 184 ? -49.116 23.916 0.796 1.00 28.54 184 VAL A N 1
ATOM 1491 C CA . VAL A 1 184 ? -48.887 25.199 1.546 1.00 26.73 184 VAL A CA 1
ATOM 1492 C C . VAL A 1 184 ? -48.878 26.392 0.586 1.00 28.41 184 VAL A C 1
ATOM 1493 O O . VAL A 1 184 ? -49.484 27.416 0.860 1.00 26.63 184 VAL A O 1
ATOM 1497 N N . PHE A 1 185 ? -48.058 26.286 -0.467 1.00 29.10 185 PHE A N 1
ATOM 1498 C CA . PHE A 1 185 ? -47.837 27.414 -1.394 1.00 30.33 185 PHE A CA 1
ATOM 1499 C C . PHE A 1 185 ? -48.903 27.452 -2.516 1.00 27.81 185 PHE A C 1
ATOM 1500 O O . PHE A 1 185 ? -48.992 28.426 -3.274 1.00 30.41 185 PHE A O 1
ATOM 1508 N N . GLY A 1 186 ? -49.705 26.399 -2.666 1.00 30.64 186 GLY A N 1
ATOM 1509 C CA . GLY A 1 186 ? -50.717 26.331 -3.712 1.00 30.41 186 GLY A CA 1
ATOM 1510 C C . GLY A 1 186 ? -52.068 26.523 -3.091 1.00 31.01 186 GLY A C 1
ATOM 1511 O O . GLY A 1 186 ? -52.498 27.622 -2.903 1.00 29.50 186 GLY A O 1
ATOM 1512 N N . ASN A 1 187 ? -52.809 25.418 -2.832 1.00 31.20 187 ASN A N 1
ATOM 1513 C CA . ASN A 1 187 ? -54.175 25.581 -2.366 1.00 32.72 187 ASN A CA 1
ATOM 1514 C C . ASN A 1 187 ? -54.351 26.502 -1.137 1.00 33.50 187 ASN A C 1
ATOM 1515 O O . ASN A 1 187 ? -55.282 27.346 -1.061 1.00 31.45 187 ASN A O 1
ATOM 1520 N N . LEU A 1 188 ? -53.447 26.375 -0.178 1.00 30.32 188 LEU A N 1
ATOM 1521 C CA . LEU A 1 188 ? -53.529 27.253 1.039 1.00 28.94 188 LEU A CA 1
ATOM 1522 C C . LEU A 1 188 ? -53.093 28.703 0.823 1.00 28.60 188 LEU A C 1
ATOM 1523 O O . LEU A 1 188 ? -53.488 29.569 1.630 1.00 33.17 188 LEU A O 1
ATOM 1528 N N . GLY A 1 189 ? -52.454 29.011 -0.319 1.00 26.68 189 GLY A N 1
ATOM 1529 C CA . GLY A 1 189 ? -52.233 30.396 -0.723 1.00 33.46 189 GLY A CA 1
ATOM 1530 C C . GLY A 1 189 ? -51.064 31.120 -0.062 1.00 29.91 189 GLY A C 1
ATOM 1531 O O . GLY A 1 189 ? -50.993 32.337 -0.177 1.00 27.22 189 GLY A O 1
ATOM 1532 N N . TYR A 1 190 ? -50.225 30.416 0.696 1.00 27.80 190 TYR A N 1
ATOM 1533 C CA . TYR A 1 190 ? -49.032 31.027 1.256 1.00 27.26 190 TYR A CA 1
ATOM 1534 C C . TYR A 1 190 ? -47.960 31.258 0.180 1.00 27.99 190 TYR A C 1
ATOM 1535 O O . TYR A 1 190 ? -47.938 30.607 -0.865 1.00 27.03 190 TYR A O 1
ATOM 1544 N N . ALA A 1 191 ? -47.061 32.183 0.468 1.00 27.79 191 ALA A N 1
ATOM 1545 C CA . ALA A 1 191 ? -45.944 32.563 -0.378 1.00 28.05 191 ALA A CA 1
ATOM 1546 C C . ALA A 1 191 ? -44.609 32.189 0.208 1.00 35.48 191 ALA A C 1
ATOM 1547 O O . ALA A 1 191 ? -44.403 32.110 1.441 1.00 29.00 191 ALA A O 1
ATOM 1549 N N . ASP A 1 192 ? -43.739 31.829 -0.717 1.00 31.92 192 ASP A N 1
ATOM 1550 C CA . ASP A 1 192 ? -42.296 31.530 -0.421 1.00 29.09 192 ASP A CA 1
ATOM 1551 C C . ASP A 1 192 ? -41.514 32.813 -0.699 1.00 32.61 192 ASP A C 1
ATOM 1552 O O . ASP A 1 192 ? -41.304 33.214 -1.856 1.00 31.27 192 ASP A O 1
ATOM 1557 N N . ALA A 1 193 ? -41.097 33.479 0.372 1.00 27.06 193 ALA A N 1
ATOM 1558 C CA . ALA A 1 193 ? -40.501 34.812 0.293 1.00 30.05 193 ALA A CA 1
ATOM 1559 C C . ALA A 1 193 ? -39.370 34.868 -0.761 1.00 28.39 193 ALA A C 1
ATOM 1560 O O . ALA A 1 193 ? -39.412 35.697 -1.622 1.00 32.44 193 ALA A O 1
ATOM 1562 N N . LEU A 1 194 ? -38.451 33.957 -0.746 1.00 31.74 194 LEU A N 1
ATOM 1563 C CA . LEU A 1 194 ? -37.341 34.031 -1.670 1.00 30.96 194 LEU A CA 1
ATOM 1564 C C . LEU A 1 194 ? -37.866 33.930 -3.158 1.00 31.17 194 LEU A C 1
ATOM 1565 O O . LEU A 1 194 ? -37.417 34.689 -4.052 1.00 34.67 194 LEU A O 1
ATOM 1570 N N . ARG A 1 195 ? -38.821 33.041 -3.366 1.00 32.68 195 ARG A N 1
ATOM 1571 C CA . ARG A 1 195 ? -39.436 32.878 -4.709 1.00 32.96 195 ARG A CA 1
ATOM 1572 C C . ARG A 1 195 ? -40.315 34.047 -5.149 1.00 34.84 195 ARG A C 1
ATOM 1573 O O . ARG A 1 195 ? -40.594 34.210 -6.334 1.00 37.53 195 ARG A O 1
ATOM 1581 N N . GLU A 1 196 ? -40.654 34.975 -4.283 1.00 32.88 196 GLU A N 1
ATOM 1582 C CA . GLU A 1 196 ? -41.309 36.148 -4.769 1.00 38.28 196 GLU A CA 1
ATOM 1583 C C . GLU A 1 196 ? -40.297 37.109 -5.412 1.00 40.48 196 GLU A C 1
ATOM 1584 O O . GLU A 1 196 ? -40.669 38.038 -6.065 1.00 40.26 196 GLU A O 1
ATOM 1590 N N . VAL A 1 197 ? -39.011 36.914 -5.182 1.00 39.44 197 VAL A N 1
ATOM 1591 C CA . VAL A 1 197 ? -38.020 37.824 -5.805 1.00 40.69 197 VAL A CA 1
ATOM 1592 C C . VAL A 1 197 ? -36.942 37.159 -6.603 1.00 37.30 197 VAL A C 1
ATOM 1593 O O . VAL A 1 197 ? -36.255 37.808 -7.308 1.00 39.17 197 VAL A O 1
ATOM 1597 N N . SER A 1 198 ? -36.869 35.858 -6.606 1.00 38.15 198 SER A N 1
ATOM 1598 C CA . SER A 1 198 ? -35.902 35.172 -7.404 1.00 37.28 198 SER A CA 1
ATOM 1599 C C . SER A 1 198 ? -36.378 33.817 -7.879 1.00 39.92 198 SER A C 1
ATOM 1600 O O . SER A 1 198 ? -36.787 32.940 -7.126 1.00 39.83 198 SER A O 1
ATOM 1603 N N . ARG A 1 199 ? -36.227 33.608 -9.173 1.00 40.03 199 ARG A N 1
ATOM 1604 C CA . ARG A 1 199 ? -36.485 32.298 -9.764 1.00 43.57 199 ARG A CA 1
ATOM 1605 C C . ARG A 1 199 ? -35.193 31.649 -10.144 1.00 40.25 199 ARG A C 1
ATOM 1606 O O . ARG A 1 199 ? -35.213 30.751 -10.981 1.00 39.32 199 ARG A O 1
ATOM 1614 N N . GLU A 1 200 ? -34.065 32.074 -9.607 1.00 40.73 200 GLU A N 1
ATOM 1615 C CA . GLU A 1 200 ? -32.778 31.368 -9.956 1.00 37.19 200 GLU A CA 1
ATOM 1616 C C . GLU A 1 200 ? -32.506 30.242 -9.084 1.00 43.87 200 GLU A C 1
ATOM 1617 O O . GLU A 1 200 ? -32.850 30.275 -7.897 1.00 41.24 200 GLU A O 1
ATOM 1623 N N . GLY A 1 201 ? -31.867 29.237 -9.652 1.00 37.72 201 GLY A N 1
ATOM 1624 C CA . GLY A 1 201 ? -31.409 28.050 -8.956 1.00 40.32 201 GLY A CA 1
ATOM 1625 C C . GLY A 1 201 ? -30.141 28.332 -8.147 1.00 35.48 201 GLY A C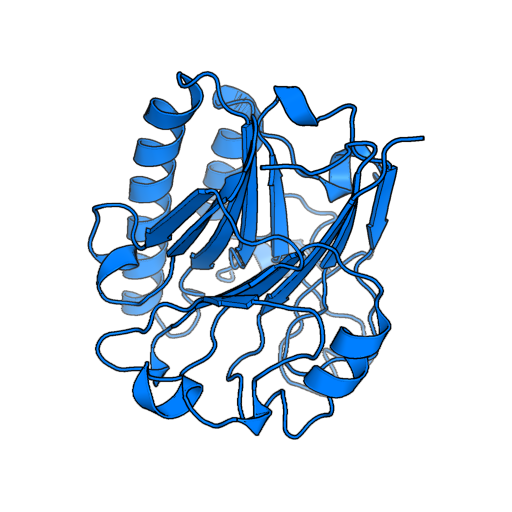 1
ATOM 1626 O O . GLY A 1 201 ? -29.728 29.508 -7.962 1.00 35.75 201 GLY A O 1
ATOM 1627 N N . ASP A 1 202 ? -29.534 27.237 -7.761 1.00 37.39 202 ASP A N 1
ATOM 1628 C CA . ASP A 1 202 ? -28.289 27.211 -6.987 1.00 44.10 202 ASP A CA 1
ATOM 1629 C C . ASP A 1 202 ? -28.327 28.019 -5.710 1.00 42.39 202 ASP A C 1
ATOM 1630 O O . ASP A 1 202 ? -27.287 28.548 -5.332 1.00 39.85 202 ASP A O 1
ATOM 1635 N N . GLN A 1 203 ? -29.533 28.208 -5.105 1.00 40.73 203 GLN A N 1
ATOM 1636 C CA . GLN A 1 203 ? -29.663 28.933 -3.853 1.00 36.46 203 GLN A CA 1
ATOM 1637 C C . GLN A 1 203 ? -30.118 27.909 -2.839 1.00 39.21 203 GLN A C 1
ATOM 1638 O O . GLN A 1 203 ? -31.310 27.480 -2.890 1.00 34.87 203 GLN A O 1
ATOM 1644 N N . PHE A 1 204 ? -29.174 27.402 -2.009 1.00 33.63 204 PHE A N 1
ATOM 1645 C CA . PHE A 1 204 ? -29.440 26.365 -1.036 1.00 34.99 204 PHE A CA 1
ATOM 1646 C C . PHE A 1 204 ? -29.252 26.864 0.428 1.00 33.43 204 PHE A C 1
ATOM 1647 O O . PHE A 1 204 ? -28.781 27.958 0.633 1.00 34.63 204 PHE A O 1
ATOM 1655 N N . SER A 1 205 ? -29.719 26.086 1.417 1.00 35.89 205 SER A N 1
ATOM 1656 C CA . SER A 1 205 ? -29.591 26.577 2.821 1.00 35.07 205 SER A CA 1
ATOM 1657 C C . SER A 1 205 ? -29.093 25.493 3.748 1.00 32.12 205 SER A C 1
ATOM 1658 O O . SER A 1 205 ? -28.929 25.750 4.934 1.00 43.49 205 SER A O 1
ATOM 1661 N N . TRP A 1 206 ? -28.959 24.265 3.298 1.00 38.91 206 TRP A N 1
ATOM 1662 C CA . TRP A 1 206 ? -28.439 23.176 4.090 1.00 38.36 206 TRP A CA 1
ATOM 1663 C C . TRP A 1 206 ? -27.576 22.231 3.272 1.00 47.54 206 TRP A C 1
ATOM 1664 O O . TRP A 1 206 ? -27.955 21.816 2.157 1.00 44.71 206 TRP A O 1
ATOM 1675 N N . TRP A 1 207 ? -26.496 21.760 3.908 1.00 41.13 207 TRP A N 1
ATOM 1676 C CA . TRP A 1 207 ? -25.537 20.815 3.311 1.00 45.32 207 TRP A CA 1
ATOM 1677 C C . TRP A 1 207 ? -25.186 19.766 4.331 1.00 44.90 207 TRP A C 1
ATOM 1678 O O . TRP A 1 207 ? -24.954 20.133 5.499 1.00 45.39 207 TRP A O 1
ATOM 1689 N N . PRO A 1 208 ? -25.199 18.470 3.938 1.00 49.28 208 PRO A N 1
ATOM 1690 C CA . PRO A 1 208 ? -24.682 17.431 4.845 1.00 53.80 208 PRO A CA 1
ATOM 1691 C C . PRO A 1 208 ? -23.272 17.834 5.264 1.00 52.10 208 PRO A C 1
ATOM 1692 O O . PRO A 1 208 ? -22.616 18.679 4.612 1.00 53.97 208 PRO A O 1
ATOM 1696 N N . ASP A 1 209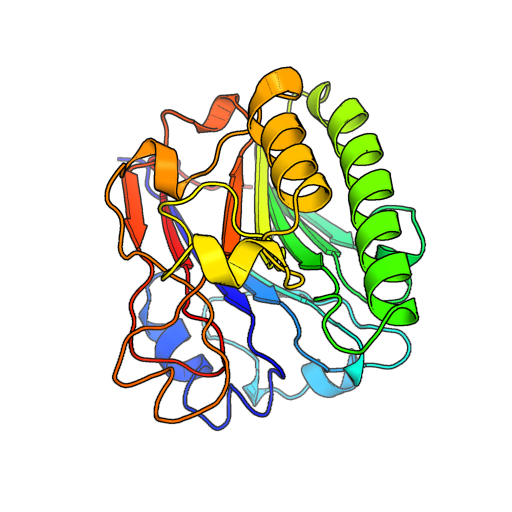 ? -22.850 17.295 6.397 1.00 60.08 209 ASP A N 1
ATOM 1697 C CA . ASP A 1 209 ? -21.618 17.694 7.019 1.00 60.53 209 ASP A CA 1
ATOM 1698 C C . ASP A 1 209 ? -20.405 16.831 6.511 1.00 70.80 209 ASP A C 1
ATOM 1699 O O . ASP A 1 209 ? -20.006 15.856 7.151 1.00 69.58 209 ASP A O 1
ATOM 1704 N N . SER A 1 210 ? -19.850 17.222 5.362 1.00 71.57 210 SER A N 1
ATOM 1705 C CA . SER A 1 210 ? -18.761 16.514 4.675 1.00 75.40 210 SER A CA 1
ATOM 1706 C C . SER A 1 210 ? -18.095 17.521 3.733 1.00 84.80 210 SER A C 1
ATOM 1707 O O . SER A 1 210 ? -18.756 18.444 3.280 1.00 85.55 210 SER A O 1
ATOM 1710 N N . GLU A 1 211 ? -16.792 17.376 3.478 1.00 85.55 211 GLU A N 1
ATOM 1711 C CA . GLU A 1 211 ? -16.040 18.319 2.625 1.00 86.24 211 GLU A CA 1
ATOM 1712 C C . GLU A 1 211 ? -16.450 18.216 1.158 1.00 76.68 211 GLU A C 1
ATOM 1713 O O . GLU A 1 211 ? -16.273 19.166 0.385 1.00 80.45 211 GLU A O 1
ATOM 1719 N N . GLN A 1 212 ? -16.961 17.047 0.783 1.00 64.64 212 GLN A N 1
ATOM 1720 C CA . GLN A 1 212 ? -17.370 16.758 -0.579 1.00 80.57 212 GLN A CA 1
ATOM 1721 C C . GLN A 1 212 ? -18.705 17.458 -0.901 1.00 85.69 212 GLN A C 1
ATOM 1722 O O . GLN A 1 212 ? -18.857 18.064 -1.974 1.00 81.92 212 GLN A O 1
ATOM 1728 N N . ALA A 1 213 ? -19.669 17.375 0.027 1.00 77.37 213 ALA A N 1
ATOM 1729 C CA . ALA A 1 213 ? -20.873 18.218 -0.060 1.00 67.67 213 ALA A CA 1
ATOM 1730 C C . ALA A 1 213 ? -20.522 19.702 -0.147 1.00 66.51 213 ALA A C 1
ATOM 1731 O O . ALA A 1 213 ? -21.138 20.413 -0.913 1.00 57.07 213 ALA A O 1
ATOM 1733 N N . GLU A 1 214 ? -19.505 20.159 0.588 1.00 73.46 214 GLU A N 1
ATOM 1734 C CA A GLU A 1 214 ? -19.163 21.579 0.620 0.44 76.12 214 GLU A CA 1
ATOM 1735 C CA B GLU A 1 214 ? -19.142 21.586 0.600 0.56 77.23 214 GLU A CA 1
ATOM 1736 C C . GLU A 1 214 ? -18.478 21.999 -0.695 1.00 85.36 214 GLU A C 1
ATOM 1737 O O . GLU A 1 214 ? -18.780 23.066 -1.228 1.00 92.47 214 GLU A O 1
ATOM 1748 N N . MET A 1 215 ? -17.566 21.164 -1.221 1.00 90.23 215 MET A N 1
ATOM 1749 C CA . MET A 1 215 ? -16.798 21.561 -2.429 1.00 95.66 215 MET A CA 1
ATOM 1750 C C . MET A 1 215 ? -17.686 21.565 -3.682 1.00 87.56 215 MET A C 1
ATOM 1751 O O . MET A 1 215 ? -17.685 22.545 -4.434 1.00 75.40 215 MET A O 1
ATOM 1756 N N . LEU A 1 216 ? -18.457 20.485 -3.862 1.00 81.88 216 LEU A N 1
ATOM 1757 C CA . LEU A 1 216 ? -19.426 20.333 -4.970 1.00 82.72 216 LEU A CA 1
ATOM 1758 C C . LEU A 1 216 ? -20.805 21.080 -4.797 1.00 74.93 216 LEU A C 1
ATOM 1759 O O . LEU A 1 216 ? -21.660 20.969 -5.670 1.00 69.02 216 LEU A O 1
ATOM 1764 N N . ASN A 1 217 ? -21.028 21.815 -3.691 1.00 70.00 217 ASN A N 1
ATOM 1765 C CA . ASN A 1 217 ? -22.366 22.456 -3.380 1.00 62.79 217 ASN A CA 1
ATOM 1766 C C . ASN A 1 217 ? -23.563 21.494 -3.460 1.00 49.48 217 ASN A C 1
ATOM 1767 O O . ASN A 1 217 ? -24.520 21.742 -4.204 1.00 52.14 217 ASN A O 1
ATOM 1772 N N . LEU A 1 218 ? -23.489 20.372 -2.749 1.00 45.04 218 LEU A N 1
ATOM 1773 C CA . LEU A 1 218 ? -24.580 19.398 -2.729 1.00 50.69 218 LEU A CA 1
ATOM 1774 C C . LEU A 1 218 ? -25.620 19.832 -1.644 1.00 50.68 218 LEU A C 1
ATOM 1775 O O . LEU A 1 218 ? -25.817 19.186 -0.612 1.00 51.07 218 LEU A O 1
ATOM 1780 N N . GLY A 1 219 ? -26.236 20.963 -1.949 1.00 46.46 219 GLY A N 1
ATOM 1781 C CA . GLY A 1 219 ? -27.122 21.683 -1.041 1.00 45.66 219 GLY A CA 1
ATOM 1782 C C . GLY A 1 219 ? -28.623 21.406 -1.344 1.00 44.18 219 GLY A C 1
ATOM 1783 O O . GLY A 1 219 ? -28.998 20.872 -2.412 1.00 37.69 219 GLY A O 1
ATOM 1784 N N . TRP A 1 220 ? -29.432 21.741 -0.335 1.00 39.69 220 TRP A N 1
ATOM 1785 C CA . TRP A 1 220 ? -30.897 21.681 -0.368 1.00 37.73 220 TRP A CA 1
ATOM 1786 C C . TRP A 1 220 ? -31.440 23.000 0.202 1.00 41.47 220 TRP A C 1
ATOM 1787 O O . TRP A 1 220 ? -30.857 23.514 1.206 1.00 40.32 220 TRP A O 1
ATOM 1798 N N . ARG A 1 221 ? -32.499 23.594 -0.405 1.00 34.94 221 ARG A N 1
ATOM 1799 C CA . ARG A 1 221 ? -33.131 24.773 0.211 1.00 37.20 221 ARG A CA 1
ATOM 1800 C C . ARG A 1 221 ? -34.213 24.272 1.156 1.00 34.86 221 ARG A C 1
ATOM 1801 O O . ARG A 1 221 ? -35.246 23.807 0.715 1.00 33.53 221 ARG A O 1
ATOM 1809 N N . PHE A 1 222 ? -33.892 24.282 2.438 1.00 36.14 222 PHE A N 1
ATOM 1810 C CA . PHE A 1 222 ? -34.735 23.794 3.535 1.00 31.34 222 PHE A CA 1
ATOM 1811 C C . PHE A 1 222 ? -35.325 24.928 4.430 1.00 30.60 222 PHE A C 1
ATOM 1812 O O . PHE A 1 222 ? -36.186 24.633 5.284 1.00 34.18 222 PHE A O 1
ATOM 1820 N N . ASP A 1 223 ? -34.860 26.173 4.286 1.00 29.19 223 ASP A N 1
ATOM 1821 C CA . ASP A 1 223 ? -35.161 27.247 5.125 1.00 31.79 223 ASP A CA 1
ATOM 1822 C C . ASP A 1 223 ? -35.893 28.281 4.319 1.00 32.21 223 ASP A C 1
ATOM 1823 O O . ASP A 1 223 ? -35.457 28.643 3.255 1.00 31.28 223 ASP A O 1
ATOM 1828 N N . TYR A 1 224 ? -37.011 28.744 4.886 1.00 28.79 224 TYR A N 1
ATOM 1829 C CA . TYR A 1 224 ? -37.962 29.639 4.210 1.00 30.03 224 TYR A CA 1
ATOM 1830 C C . TYR A 1 224 ? -38.453 30.696 5.143 1.00 31.51 224 TYR A C 1
ATOM 1831 O O . TYR A 1 224 ? -38.417 30.533 6.395 1.00 31.79 224 TYR A O 1
ATOM 1840 N N . GLN A 1 225 ? -38.992 31.766 4.562 1.00 30.41 225 GLN A N 1
ATOM 1841 C CA . GLN A 1 225 ? -39.879 32.677 5.252 1.00 29.77 225 GLN A CA 1
ATOM 1842 C C . GLN A 1 225 ? -41.174 32.548 4.493 1.00 34.69 225 GLN A C 1
ATOM 1843 O O . GLN A 1 225 ? -41.259 32.885 3.299 1.00 29.08 225 GLN A O 1
ATOM 1849 N N . VAL A 1 226 ? -42.089 31.846 5.124 1.00 29.28 226 VAL A N 1
ATOM 1850 C CA . VAL A 1 226 ? -43.395 31.539 4.547 1.00 26.65 226 VAL A CA 1
ATOM 1851 C C . VAL A 1 226 ? -44.338 32.642 4.955 1.00 26.32 226 VAL A C 1
ATOM 1852 O O . VAL A 1 226 ? -44.516 32.953 6.147 1.00 29.08 226 VAL A O 1
ATOM 1856 N N . LEU A 1 227 ? -44.981 33.177 3.967 1.00 27.58 227 LEU A N 1
ATOM 1857 C CA . LEU A 1 227 ? -45.772 34.386 4.108 1.00 25.19 227 LEU A CA 1
ATOM 1858 C C . LEU A 1 227 ? -47.268 34.219 3.890 1.00 26.89 227 LEU A C 1
ATOM 1859 O O . LEU A 1 227 ? -47.679 33.598 2.905 1.00 28.26 227 LEU A O 1
ATOM 1864 N N . THR A 1 228 ? -48.024 34.921 4.685 1.00 27.89 228 THR A N 1
ATOM 1865 C CA . THR A 1 228 ? -49.429 35.156 4.350 1.00 30.36 228 THR A CA 1
ATOM 1866 C C . THR A 1 228 ? -49.500 35.930 3.039 1.00 29.51 228 THR A C 1
ATOM 1867 O O . THR A 1 228 ? -48.596 36.760 2.757 1.00 27.25 228 THR A O 1
ATOM 1871 N N . PRO A 1 229 ? -50.590 35.757 2.259 1.00 30.01 229 PRO A N 1
ATOM 1872 C CA . PRO A 1 229 ? -50.625 36.335 0.899 1.00 27.20 229 PRO A CA 1
ATOM 1873 C C . PRO A 1 229 ? -50.642 37.858 0.947 1.00 29.25 229 PRO A C 1
ATOM 1874 O O . PRO A 1 229 ? -50.145 38.486 0.034 1.00 29.83 229 PRO A O 1
ATOM 1878 N N . GLY A 1 230 ? -51.101 38.449 2.028 1.00 28.13 230 GLY A N 1
ATOM 1879 C CA . GLY A 1 230 ? -51.047 39.919 2.113 1.00 29.43 230 GLY A CA 1
ATOM 1880 C C . GLY A 1 230 ? -49.635 40.456 2.064 1.00 29.25 230 GLY A C 1
ATOM 1881 O O . GLY A 1 230 ? -49.448 41.675 1.842 1.00 34.35 230 GLY A O 1
ATOM 1882 N N . LEU A 1 231 ? -48.616 39.615 2.340 1.00 30.00 231 LEU A N 1
ATOM 1883 C CA . LEU A 1 231 ? -47.230 40.161 2.355 1.00 31.26 231 LEU A CA 1
ATOM 1884 C C . LEU A 1 231 ? -46.484 39.882 1.062 1.00 34.00 231 LEU A C 1
ATOM 1885 O O . LEU A 1 231 ? -45.322 40.245 0.912 1.00 33.36 231 LEU A O 1
ATOM 1890 N N . ARG A 1 232 ? -47.106 39.188 0.116 1.00 30.19 232 ARG A N 1
ATOM 1891 C CA . ARG A 1 232 ? -46.344 38.716 -1.011 1.00 29.97 232 ARG A CA 1
ATOM 1892 C C . ARG A 1 232 ? -45.704 39.751 -1.956 1.00 34.52 232 ARG A C 1
ATOM 1893 O O . ARG A 1 232 ? -44.663 39.400 -2.599 1.00 40.02 232 ARG A O 1
ATOM 1901 N N . ARG A 1 233 ? -46.290 40.949 -2.006 1.00 32.54 233 ARG A N 1
ATOM 1902 C CA . ARG A 1 233 ? -45.821 42.047 -2.847 1.00 31.26 233 ARG A CA 1
ATOM 1903 C C . ARG A 1 233 ? -44.868 42.964 -2.076 1.00 41.02 233 ARG A C 1
ATOM 1904 O O . ARG A 1 233 ? -44.415 43.926 -2.638 1.00 39.78 233 ARG A O 1
ATOM 1912 N N . PHE A 1 234 ? -44.607 42.672 -0.789 1.00 37.06 234 PHE A N 1
ATOM 1913 C CA . PHE A 1 234 ? -43.752 43.482 0.049 1.00 34.61 234 PHE A CA 1
ATOM 1914 C C . PHE A 1 234 ? -42.360 42.947 0.096 1.00 34.62 234 PHE A C 1
ATOM 1915 O O . PHE A 1 234 ? -41.513 43.515 0.736 1.00 39.75 234 PHE A O 1
ATOM 1923 N N . VAL A 1 235 ? -42.060 41.831 -0.536 1.00 35.90 235 VAL A N 1
ATOM 1924 C CA . VAL A 1 235 ? -40.696 41.345 -0.472 1.00 37.12 235 VAL A CA 1
ATOM 1925 C C . VAL A 1 235 ? -39.775 42.140 -1.373 1.00 39.67 235 VAL A C 1
ATOM 1926 O O . VAL A 1 235 ? -40.059 42.246 -2.544 1.00 36.50 235 VAL A O 1
ATOM 1930 N N . ARG A 1 236 ? -38.623 42.554 -0.844 1.00 39.07 236 ARG A N 1
ATOM 1931 C CA . ARG A 1 236 ? -37.620 43.347 -1.615 1.00 41.09 236 ARG A CA 1
ATOM 1932 C C . ARG A 1 236 ? -36.440 42.503 -2.033 1.00 40.33 236 ARG A C 1
ATOM 1933 O O . ARG A 1 236 ? -36.086 42.482 -3.214 1.00 40.85 236 ARG A O 1
ATOM 1941 N N . ASN A 1 237 ? -35.798 41.812 -1.095 1.00 35.03 237 ASN A N 1
ATOM 1942 C CA . ASN A 1 237 ? -34.676 40.960 -1.398 1.00 35.44 237 ASN A CA 1
ATOM 1943 C C . ASN A 1 237 ? -34.623 39.817 -0.494 1.00 36.49 237 ASN A C 1
ATOM 1944 O O . ASN A 1 237 ? -35.168 39.893 0.619 1.00 38.64 237 ASN A O 1
ATOM 1949 N N . ALA A 1 238 ? -33.974 38.769 -0.977 1.00 37.09 238 ALA A N 1
ATOM 1950 C CA . ALA A 1 238 ? -33.778 37.575 -0.226 1.00 38.06 238 ALA A CA 1
ATOM 1951 C C . ALA A 1 238 ? -32.514 36.909 -0.616 1.00 41.27 238 ALA A C 1
ATOM 1952 O O . ALA A 1 238 ? -32.220 36.781 -1.799 1.00 41.10 238 ALA A O 1
ATOM 1954 N N . LYS A 1 239 ? -31.765 36.449 0.391 1.00 40.31 239 LYS A N 1
ATOM 1955 C CA . LYS A 1 239 ? -30.429 35.869 0.182 1.00 39.73 239 LYS A CA 1
ATOM 1956 C C . LYS A 1 239 ? -30.103 34.832 1.157 1.00 37.83 239 LYS A C 1
ATOM 1957 O O . LYS A 1 239 ? -30.481 34.906 2.347 1.00 36.66 239 LYS A O 1
ATOM 1963 N N . LEU A 1 240 ? -29.472 33.804 0.626 1.00 34.48 240 LEU A N 1
ATOM 1964 C CA . LEU A 1 240 ? -28.982 32.707 1.341 1.00 34.39 240 LEU A CA 1
ATOM 1965 C C . LEU A 1 240 ? -27.403 32.629 1.132 1.00 39.16 240 LEU A C 1
ATOM 1966 O O . LEU A 1 240 ? -26.907 31.852 0.360 1.00 40.86 240 LEU A O 1
ATOM 1971 N N . PRO A 1 241 ? -26.678 33.468 1.810 1.00 43.45 241 PRO A N 1
ATOM 1972 C CA . PRO A 1 241 ? -25.193 33.462 1.626 1.00 45.63 241 PRO A CA 1
ATOM 1973 C C . PRO A 1 241 ? -24.552 32.144 2.064 1.00 48.38 241 PRO A C 1
ATOM 1974 O O . PRO A 1 241 ? -24.892 31.558 3.094 1.00 45.56 241 PRO A O 1
ATOM 1978 N N . ARG A 1 242 ? -23.639 31.639 1.242 1.00 47.04 242 ARG A N 1
ATOM 1979 C CA . ARG A 1 242 ? -22.912 30.408 1.526 1.00 54.75 242 ARG A CA 1
ATOM 1980 C C . ARG A 1 242 ? -21.945 30.532 2.745 1.00 53.13 242 ARG A C 1
ATOM 1981 O O . ARG A 1 242 ? -21.652 29.537 3.422 1.00 54.37 242 ARG A O 1
ATOM 1989 N N . GLN A 1 243 ? -21.520 31.767 3.024 1.00 47.01 243 GLN A N 1
ATOM 1990 C CA . GLN A 1 243 ? -20.601 32.080 4.084 1.00 50.45 243 GLN A CA 1
ATOM 1991 C C . GLN A 1 243 ? -21.010 33.402 4.580 1.00 50.22 243 GLN A C 1
ATOM 1992 O O . GLN A 1 243 ? -21.516 34.196 3.803 1.00 54.82 243 GLN A O 1
ATOM 1998 N N . PRO A 1 244 ? -20.723 33.691 5.855 1.00 52.58 244 PRO A N 1
ATOM 1999 C CA . PRO A 1 244 ? -20.165 32.735 6.804 1.00 61.87 244 PRO A CA 1
ATOM 2000 C C . PRO A 1 244 ? -21.279 31.794 7.244 1.00 58.79 244 PRO A C 1
ATOM 2001 O O . PRO A 1 244 ? -22.428 32.148 7.056 1.00 61.54 244 PRO A O 1
ATOM 2005 N N . ARG A 1 245 ? -20.965 30.621 7.780 1.00 53.34 245 ARG A N 1
ATOM 2006 C CA . ARG A 1 245 ? -21.938 29.961 8.598 1.00 62.10 245 ARG A CA 1
ATOM 2007 C C . ARG A 1 245 ? -21.478 29.195 9.836 1.00 56.24 245 ARG A C 1
ATOM 2008 O O . ARG A 1 245 ? -20.285 28.990 10.090 1.00 51.50 245 ARG A O 1
ATOM 2016 N N . PHE A 1 246 ? -22.492 28.782 10.603 1.00 44.89 246 PHE A N 1
ATOM 2017 C CA . PHE A 1 246 ? -22.376 28.504 12.033 1.00 38.97 246 PHE A CA 1
ATOM 2018 C C . PHE A 1 246 ? -22.950 27.185 12.379 1.00 38.70 246 PHE A C 1
ATOM 2019 O O . PHE A 1 246 ? -23.020 26.752 13.550 1.00 39.05 246 PHE A O 1
ATOM 2027 N N . SER A 1 247 ? -23.289 26.485 11.334 1.00 36.24 247 SER A N 1
ATOM 2028 C CA . SER A 1 247 ? -24.061 25.275 11.435 1.00 37.51 247 SER A CA 1
ATOM 2029 C C . SER A 1 247 ? -24.135 24.663 10.068 1.00 37.27 247 SER A C 1
ATOM 2030 O O . SER A 1 247 ? -23.414 25.092 9.147 1.00 41.67 247 SER A O 1
ATOM 2033 N N . GLN A 1 248 ? -24.873 23.560 9.966 1.00 39.85 248 GLN A N 1
ATOM 2034 C CA . GLN A 1 248 ? -25.118 22.980 8.645 1.00 43.79 248 GLN A CA 1
ATOM 2035 C C . GLN A 1 248 ? -26.023 23.858 7.722 1.00 46.13 248 GLN A C 1
ATOM 2036 O O . GLN A 1 248 ? -26.136 23.564 6.524 1.00 43.32 248 GLN A O 1
ATOM 2042 N N . HIS A 1 249 ? -26.584 24.950 8.255 1.00 36.52 249 HIS A N 1
ATOM 2043 C CA . HIS A 1 249 ? -27.572 25.760 7.519 1.00 38.29 249 HIS A CA 1
ATOM 2044 C C . HIS A 1 249 ? -26.999 27.092 7.210 1.00 40.02 249 HIS A C 1
ATOM 2045 O O . HIS A 1 249 ? -26.256 27.632 8.029 1.00 40.28 249 HIS A O 1
ATOM 2052 N N . ALA A 1 250 ? -27.344 27.658 6.045 1.00 36.71 250 ALA A N 1
ATOM 2053 C CA . ALA A 1 250 ? -27.089 29.096 5.797 1.00 33.77 250 ALA A CA 1
ATOM 2054 C C . ALA A 1 250 ? -28.137 29.972 6.423 1.00 38.03 250 ALA A C 1
ATOM 2055 O O . ALA A 1 250 ? -29.305 29.593 6.452 1.00 37.43 250 ALA A O 1
ATOM 2057 N N . PRO A 1 251 ? -27.772 31.184 6.809 1.00 34.85 251 PRO A N 1
ATOM 2058 C CA . PRO A 1 251 ? -28.774 32.175 7.195 1.00 34.27 251 PRO A CA 1
ATOM 2059 C C . PRO A 1 251 ? -29.573 32.612 6.019 1.00 37.37 251 PRO A C 1
ATOM 2060 O O . PRO A 1 251 ? -29.063 32.637 4.879 1.00 33.93 251 PRO A O 1
ATOM 2064 N N . LEU A 1 252 ? -30.825 32.985 6.285 1.00 33.63 252 LEU A N 1
ATOM 2065 C CA . LEU A 1 252 ? -31.736 33.494 5.265 1.00 33.32 252 LEU A CA 1
ATOM 2066 C C . LEU A 1 252 ? -32.039 34.848 5.651 1.00 31.95 252 LEU A C 1
ATOM 2067 O O . LEU A 1 252 ? -32.596 35.078 6.749 1.00 33.83 252 LEU A O 1
ATOM 2072 N N . ILE A 1 253 ? -31.691 35.812 4.787 1.00 30.86 253 ILE A N 1
ATOM 2073 C CA . ILE A 1 253 ? -31.899 37.199 5.101 1.00 31.04 253 ILE A CA 1
ATOM 2074 C C . ILE A 1 253 ? -32.916 37.791 4.120 1.00 35.07 253 ILE A C 1
ATOM 2075 O O . ILE A 1 253 ? -32.706 37.768 2.881 1.00 32.84 253 ILE A O 1
ATOM 2080 N N . VAL A 1 254 ? -34.019 38.333 4.634 1.00 34.43 254 VAL A N 1
ATOM 2081 C CA . VAL A 1 254 ? -35.097 38.811 3.762 1.00 34.33 254 VAL A CA 1
ATOM 2082 C C . VAL A 1 254 ? -35.421 40.216 4.194 1.00 26.77 254 VAL A C 1
ATOM 2083 O O . VAL A 1 254 ? -35.630 40.511 5.380 1.00 34.94 254 VAL A O 1
ATOM 2087 N N . ASP A 1 255 ? -35.399 41.129 3.222 1.00 31.73 255 ASP A N 1
ATOM 2088 C CA . ASP A 1 255 ? -35.870 42.499 3.422 1.00 29.00 255 ASP A CA 1
ATOM 2089 C C . ASP A 1 255 ? -37.221 42.677 2.768 1.00 33.80 255 ASP A C 1
ATOM 2090 O O . ASP A 1 255 ? -37.436 42.246 1.634 1.00 35.36 255 ASP A O 1
ATOM 2095 N N . TYR A 1 256 ? -38.015 43.475 3.416 1.00 33.69 256 TYR A N 1
ATOM 2096 C CA . TYR A 1 256 ? -39.412 43.717 3.097 1.00 36.14 256 TYR A CA 1
ATOM 2097 C C . TYR A 1 256 ? -39.614 45.207 3.095 1.00 40.85 256 TYR A C 1
ATOM 2098 O O . TYR A 1 256 ? -39.003 45.920 3.946 1.00 40.26 256 TYR A O 1
ATOM 2107 N N . ASP A 1 257 ? -40.500 45.681 2.224 1.00 41.95 257 ASP A N 1
ATOM 2108 C CA . ASP A 1 257 ? -40.998 47.097 2.208 1.00 41.93 257 ASP A CA 1
ATOM 2109 C C . ASP A 1 257 ? -42.099 47.377 3.201 1.00 44.75 257 ASP A C 1
ATOM 2110 O O . ASP A 1 257 ? -43.210 47.785 2.873 1.00 44.10 257 ASP A O 1
ATOM 2115 N N . TRP A 1 258 ? -41.817 47.154 4.454 1.00 44.76 258 TRP A N 1
ATOM 2116 C CA . TRP A 1 258 ? -42.826 47.229 5.461 1.00 40.91 258 TRP A CA 1
ATOM 2117 C C . TRP A 1 258 ? -42.149 47.831 6.694 1.00 41.63 258 TRP A C 1
ATOM 2118 O O . TRP A 1 258 ? -41.048 47.400 7.051 1.00 38.86 258 TRP A O 1
ATOM 2129 N N . GLN A 1 259 ? -42.817 48.759 7.355 1.00 42.54 259 GLN A N 1
ATOM 2130 C CA . GLN A 1 259 ? -42.278 49.376 8.573 1.00 42.71 259 GLN A CA 1
ATOM 2131 C C . GLN A 1 259 ? -42.894 48.703 9.793 1.00 36.82 259 GLN A C 1
ATOM 2132 O O . GLN A 1 259 ? -44.044 48.897 10.149 1.00 41.89 259 GLN A O 1
ATOM 2138 N N . LEU A 1 260 ? -42.103 47.859 10.412 1.00 40.99 260 LEU A N 1
ATOM 2139 C CA . LEU A 1 260 ? -42.545 47.187 11.587 1.00 40.31 260 LEU A CA 1
ATOM 2140 C C . LEU A 1 260 ? -42.869 48.160 12.680 1.00 45.60 260 LEU A C 1
ATOM 2141 O O . LEU A 1 260 ? -42.081 49.051 12.946 1.00 44.44 260 LEU A O 1
ATOM 2146 N N . SER A 1 261 ? -43.993 47.971 13.368 1.00 41.04 261 SER A N 1
ATOM 2147 C CA . SER A 1 261 ? -44.246 48.737 14.598 1.00 46.12 261 SER A CA 1
ATOM 2148 C C . SER A 1 261 ? -45.084 47.948 15.585 1.00 48.53 261 SER A C 1
ATOM 2149 O O . SER A 1 261 ? -45.528 46.885 15.203 1.00 40.61 261 SER A O 1
ATOM 2152 N N . ILE A 1 262 ? -45.329 48.439 16.819 1.00 49.15 262 ILE A N 1
ATOM 2153 C CA . ILE A 1 262 ? -46.203 47.726 17.805 1.00 56.18 262 ILE A CA 1
ATOM 2154 C C . ILE A 1 262 ? -47.512 48.427 18.169 1.00 57.92 262 ILE A C 1
ATOM 2155 O O . ILE A 1 262 ? -47.654 49.591 17.831 1.00 53.89 262 ILE A O 1
#

Organism: Pseudomonas aeruginosa (NCBI:txid287)

InterPro domains:
  IPR004808 AP endonuclease 1 [PS51435]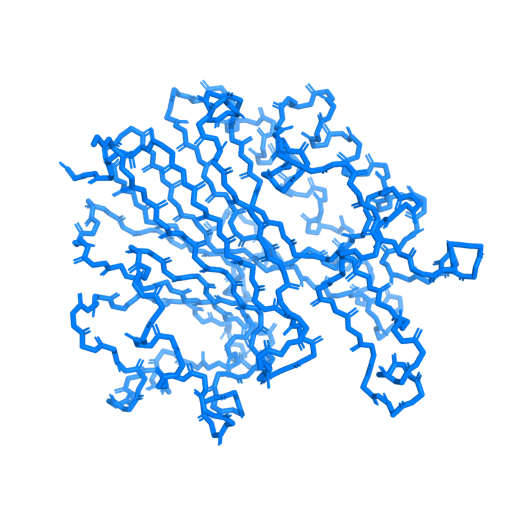 (1-255)
  IPR004808 AP endonuclease 1 [TIGR00633] (1-253)
  IPR005135 Endonuclease/exonuclease/phosphatase [PF03372] (5-232)
  IPR036691 Endonuclease/exonuclease/phosphatase superfamily [G3DSA:3.60.10.10] (1-259)
  IPR036691 Endonuclease/exonuclease/phosphatase superfamily [SSF56219] (1-254)
  IPR037493 Exodeoxyribonuclease III-like [PTHR43250] (1-254)